Protein AF-A0A8T4PIJ2-F1 (afdb_monomer)

Foldseek 3Di:
DEAEEEQADQLLQAPPASPVHTLQQDDFQQGGLQVLVVVLCPPPHQEYEYEYHVRSVVVCVVAPQHDPRHGYHYFYDPDCQEDLVSVLSCLVVADWKYKWAYSNWGAHSVLLVVQQVDQKEFEKEFDPQQLCAFAFDDDPQWGPATDHNDPDDDGRMGTLRIIIYTSQLNVLSVVADQDVVSHSYSRSSVRVVSVVDTYGYDYGDDIQHDSYNLSSLVSNLVVCVFDEAAEDCEDACEEAGSEYAYYNEYHQDYAYSEYHYECEYEDHPEEHYSEYAEYNEYDDHYQDKDAQAFADRPNDTDTDRIFGEYEYEQEYEHQEDEHTREYEHHNYYDHYYHPHHHD

Structure (mmCIF, N/CA/C/O backbone):
data_AF-A0A8T4PIJ2-F1
#
_entry.id   AF-A0A8T4PIJ2-F1
#
loop_
_atom_site.group_PDB
_atom_site.id
_atom_site.type_symbol
_atom_site.label_atom_id
_atom_site.label_alt_id
_atom_site.label_comp_id
_atom_site.label_asym_id
_atom_site.label_entity_id
_atom_site.label_seq_id
_atom_site.pdbx_PDB_ins_code
_atom_site.Cartn_x
_atom_site.Cartn_y
_atom_site.Cartn_z
_atom_site.occupancy
_atom_site.B_iso_or_equiv
_atom_site.auth_seq_id
_atom_site.auth_comp_id
_atom_site.auth_asym_id
_atom_site.auth_atom_id
_atom_site.pdbx_PDB_model_num
ATOM 1 N N . MET A 1 1 ? -22.842 -1.217 7.809 1.00 93.44 1 MET A N 1
ATOM 2 C CA . MET A 1 1 ? -22.169 -0.219 8.704 1.00 93.44 1 MET A CA 1
ATOM 3 C C . MET A 1 1 ? -21.382 0.784 7.856 1.00 93.44 1 MET A C 1
ATOM 5 O O . MET A 1 1 ? -21.452 0.696 6.636 1.00 93.44 1 MET A O 1
ATOM 9 N N . GLN A 1 2 ? -20.675 1.756 8.443 1.00 97.88 2 GLN A N 1
ATOM 10 C CA . GLN A 1 2 ? -19.747 2.621 7.690 1.00 97.88 2 GLN A CA 1
ATOM 11 C C . GLN A 1 2 ? -18.323 2.053 7.731 1.00 97.88 2 GLN A C 1
ATOM 13 O O . GLN A 1 2 ? -17.984 1.298 8.644 1.00 97.88 2 GLN A O 1
ATOM 18 N N . ALA A 1 3 ? -17.479 2.437 6.775 1.00 98.56 3 ALA A N 1
ATOM 19 C CA . ALA A 1 3 ? -16.036 2.229 6.869 1.00 98.56 3 ALA A CA 1
ATOM 20 C C . ALA A 1 3 ? -15.273 3.526 6.600 1.00 98.56 3 ALA A C 1
ATOM 22 O O . ALA A 1 3 ? -15.705 4.350 5.800 1.00 98.56 3 ALA A O 1
ATOM 23 N N . VAL A 1 4 ? -14.130 3.691 7.256 1.00 98.75 4 VAL A N 1
ATOM 24 C CA . VAL A 1 4 ? -13.228 4.831 7.123 1.00 98.75 4 VAL A CA 1
ATOM 25 C C . VAL A 1 4 ? -11.859 4.321 6.678 1.00 98.75 4 VAL A C 1
ATOM 27 O O . VAL A 1 4 ? -11.266 3.493 7.368 1.00 98.75 4 VAL A O 1
ATOM 30 N N . ILE A 1 5 ? -11.346 4.819 5.551 1.00 98.69 5 ILE A N 1
ATOM 31 C CA . ILE A 1 5 ? -10.041 4.443 4.989 1.00 98.69 5 ILE A CA 1
ATOM 32 C C . ILE A 1 5 ? -9.073 5.630 5.071 1.00 98.69 5 ILE A C 1
ATOM 34 O O . ILE A 1 5 ? -9.366 6.705 4.542 1.00 98.69 5 ILE A O 1
ATOM 38 N N . LEU A 1 6 ? -7.897 5.444 5.683 1.00 98.06 6 LEU A N 1
ATOM 39 C CA . LEU A 1 6 ? -6.816 6.438 5.657 1.00 98.06 6 LEU A CA 1
ATOM 40 C C . LEU A 1 6 ? -6.008 6.358 4.362 1.00 98.06 6 LEU A C 1
ATOM 42 O O . LEU A 1 6 ? -5.261 5.413 4.143 1.00 98.06 6 LEU A O 1
ATOM 46 N N . ALA A 1 7 ? -6.081 7.397 3.543 1.00 97.50 7 ALA A N 1
ATOM 47 C CA . ALA A 1 7 ? -5.413 7.486 2.249 1.00 97.50 7 ALA A CA 1
ATOM 48 C C . ALA A 1 7 ? -4.648 8.815 2.078 1.00 97.50 7 ALA A C 1
ATOM 50 O O . ALA A 1 7 ? -4.444 9.295 0.963 1.00 97.50 7 ALA A O 1
ATOM 51 N N . ALA A 1 8 ? -4.247 9.441 3.189 1.00 94.50 8 ALA A N 1
ATOM 52 C CA . ALA A 1 8 ? -3.706 10.796 3.186 1.00 94.50 8 ALA A CA 1
ATOM 53 C C . ALA A 1 8 ? -2.175 10.888 3.133 1.00 94.50 8 ALA A C 1
ATOM 55 O O . ALA A 1 8 ? -1.658 11.956 2.807 1.00 94.50 8 ALA A O 1
ATOM 56 N N . GLY A 1 9 ? -1.450 9.814 3.463 1.00 93.75 9 GLY A N 1
ATOM 57 C CA . GLY A 1 9 ? 0.004 9.825 3.656 1.00 93.75 9 GLY A CA 1
ATOM 58 C C . GLY A 1 9 ? 0.833 9.902 2.367 1.00 93.75 9 GLY A C 1
ATOM 59 O O . GLY A 1 9 ? 0.431 9.410 1.317 1.00 93.75 9 GLY A O 1
ATOM 60 N N . LYS A 1 10 ? 2.045 10.472 2.464 1.00 93.06 10 LYS A N 1
ATOM 61 C CA . LYS A 1 10 ? 3.014 10.546 1.345 1.00 93.06 10 LYS A CA 1
ATOM 62 C C . LYS A 1 10 ? 3.702 9.211 1.034 1.00 93.06 10 LYS A C 1
ATOM 64 O O . LYS A 1 10 ? 4.148 8.990 -0.083 1.00 93.06 10 LYS A O 1
ATOM 69 N N . SER A 1 11 ? 3.824 8.341 2.040 1.00 94.31 11 SER A N 1
ATOM 70 C CA . SER A 1 11 ? 4.571 7.079 1.971 1.00 94.31 11 SER A CA 1
ATOM 71 C C . SER A 1 11 ? 5.981 7.235 1.378 1.00 94.31 11 SER A C 1
ATOM 73 O O . SER A 1 11 ? 6.325 6.673 0.345 1.00 94.31 11 SER A O 1
ATOM 75 N N . THR A 1 12 ? 6.838 8.007 2.045 1.00 94.25 12 THR A N 1
ATOM 76 C CA . THR A 1 12 ? 8.203 8.285 1.558 1.00 94.25 12 THR A CA 1
ATOM 77 C C . THR A 1 12 ? 9.116 7.054 1.537 1.00 94.25 12 THR A C 1
ATOM 79 O O . THR A 1 12 ? 10.143 7.057 0.871 1.00 94.25 12 THR A O 1
ATOM 82 N N . ARG A 1 13 ? 8.747 5.974 2.240 1.00 94.94 13 ARG A N 1
ATOM 83 C CA . ARG A 1 13 ? 9.482 4.698 2.220 1.00 94.94 13 ARG A CA 1
ATOM 84 C C . ARG A 1 13 ? 9.247 3.879 0.954 1.00 94.94 13 ARG A C 1
ATOM 86 O O . ARG A 1 13 ? 10.040 2.994 0.669 1.00 94.94 13 ARG A O 1
ATOM 93 N N . THR A 1 14 ? 8.186 4.177 0.205 1.00 96.19 14 THR A N 1
ATOM 94 C CA . THR A 1 14 ? 7.859 3.509 -1.065 1.00 96.19 14 THR A CA 1
ATOM 95 C C . THR A 1 14 ? 8.306 4.314 -2.282 1.00 96.19 14 THR A C 1
ATOM 97 O O . THR A 1 14 ? 7.906 4.024 -3.407 1.00 96.19 14 THR A O 1
ATOM 100 N N . TYR A 1 15 ? 9.135 5.334 -2.073 1.00 97.19 15 TYR A N 1
ATOM 101 C CA . TYR A 1 15 ? 9.840 5.997 -3.157 1.00 97.19 15 TYR A CA 1
ATOM 102 C C . TYR A 1 15 ? 10.715 4.993 -3.936 1.00 97.19 15 TYR A C 1
ATOM 104 O O . TYR A 1 15 ? 11.284 4.085 -3.325 1.00 97.19 15 TYR A O 1
ATOM 112 N N . PRO A 1 16 ? 10.796 5.112 -5.276 1.00 97.69 16 PRO A N 1
ATOM 113 C CA . PRO A 1 16 ? 10.323 6.233 -6.095 1.00 97.69 16 PRO A CA 1
ATOM 114 C C . PRO A 1 16 ? 8.853 6.166 -6.548 1.00 97.69 16 PRO A C 1
ATOM 116 O O . PRO A 1 16 ? 8.333 7.139 -7.093 1.00 97.69 16 PRO A O 1
ATOM 119 N N . LEU A 1 17 ? 8.159 5.054 -6.292 1.00 97.25 17 LEU A N 1
ATOM 120 C CA . LEU A 1 17 ? 6.822 4.777 -6.838 1.00 97.25 17 LEU A CA 1
ATOM 121 C C . LEU A 1 17 ? 5.758 5.792 -6.399 1.00 97.25 17 LEU A C 1
ATOM 123 O O . LEU A 1 17 ? 4.804 6.057 -7.126 1.00 97.25 17 LEU A O 1
ATOM 127 N N . THR A 1 18 ? 5.917 6.380 -5.212 1.00 97.44 18 THR A N 1
ATOM 128 C CA . THR A 1 18 ? 4.957 7.343 -4.661 1.00 97.44 18 THR A CA 1
ATOM 129 C C . THR A 1 18 ? 5.239 8.808 -4.987 1.00 97.44 18 THR A C 1
ATOM 131 O O . THR A 1 18 ? 4.511 9.664 -4.494 1.00 97.44 18 THR A O 1
ATOM 134 N N . LEU A 1 19 ? 6.221 9.147 -5.839 1.00 97.31 19 LEU A N 1
ATOM 135 C CA . LEU A 1 19 ? 6.336 10.540 -6.323 1.00 97.31 19 LEU A CA 1
ATOM 136 C C . LEU A 1 19 ? 5.243 10.930 -7.301 1.00 97.31 19 LEU A C 1
ATOM 138 O O . LEU A 1 19 ? 4.872 12.103 -7.387 1.00 97.31 19 LEU A O 1
ATOM 142 N N . THR A 1 20 ? 4.774 9.979 -8.098 1.00 96.00 20 THR A N 1
ATOM 143 C CA . THR A 1 20 ? 3.836 10.259 -9.183 1.00 96.00 20 THR A CA 1
ATOM 144 C C . THR A 1 20 ? 2.402 10.053 -8.729 1.00 96.00 20 THR A C 1
ATOM 146 O O . THR A 1 20 ? 1.543 10.839 -9.130 1.00 96.00 20 THR A O 1
ATOM 149 N N . LYS A 1 21 ? 2.155 9.116 -7.804 1.00 95.88 21 LYS A N 1
ATOM 150 C CA . LYS A 1 21 ? 0.819 8.762 -7.299 1.00 95.88 21 LYS A CA 1
ATOM 151 C C . LYS A 1 21 ? 0.804 8.410 -5.804 1.00 95.88 21 LYS A C 1
ATOM 153 O O . LYS A 1 21 ? 1.837 8.044 -5.248 1.00 95.88 21 LYS A O 1
ATOM 158 N N . PRO A 1 22 ? -0.348 8.524 -5.119 1.00 97.25 22 PRO A N 1
ATOM 159 C CA . PRO A 1 22 ? -0.454 8.130 -3.719 1.00 97.25 22 PRO A CA 1
ATOM 160 C C . PRO A 1 22 ? -0.420 6.601 -3.570 1.00 97.25 22 PRO A C 1
ATOM 162 O O . PRO A 1 22 ? -0.908 5.874 -4.436 1.00 97.25 22 PRO A O 1
ATOM 165 N N . LYS A 1 23 ? 0.110 6.110 -2.441 1.00 97.88 23 LYS A N 1
ATOM 166 C CA . LYS A 1 23 ? 0.283 4.669 -2.161 1.00 97.88 23 LYS A CA 1
ATOM 167 C C . LYS A 1 23 ? -0.975 3.808 -2.386 1.00 97.88 23 LYS A C 1
ATOM 169 O O . LYS A 1 23 ? -0.826 2.755 -2.998 1.00 97.88 23 LYS A O 1
ATOM 174 N N . PRO A 1 24 ? -2.196 4.234 -1.999 1.00 98.25 24 PRO A N 1
ATOM 175 C CA . PRO A 1 24 ? -3.413 3.460 -2.258 1.00 98.25 24 PRO A CA 1
ATOM 176 C C . PRO A 1 24 ? -3.667 3.150 -3.744 1.00 98.25 24 PRO A C 1
ATOM 178 O O . PRO A 1 24 ? -4.372 2.192 -4.046 1.00 98.25 24 PRO A O 1
ATOM 181 N N . LEU A 1 25 ? -3.097 3.934 -4.670 1.00 98.12 25 LEU A N 1
ATOM 182 C CA . LEU A 1 25 ? -3.205 3.719 -6.118 1.00 98.12 25 LEU A CA 1
ATOM 183 C C . LEU A 1 25 ? -2.035 2.921 -6.715 1.00 98.12 25 LEU A C 1
ATOM 185 O O . LEU A 1 25 ? -2.014 2.694 -7.924 1.00 98.12 25 LEU A O 1
ATOM 189 N N . LEU A 1 26 ? -1.064 2.477 -5.910 1.00 98.19 26 LEU A N 1
ATOM 190 C CA . LEU A 1 26 ? -0.092 1.483 -6.368 1.00 98.19 26 LEU A CA 1
ATOM 191 C C . LEU A 1 26 ? -0.803 0.154 -6.618 1.00 98.19 26 LEU A C 1
ATOM 193 O O . LEU A 1 26 ? -1.754 -0.186 -5.914 1.00 98.19 26 LEU A O 1
ATOM 197 N N . LYS A 1 27 ? -0.349 -0.589 -7.629 1.00 97.62 27 LYS A N 1
ATOM 198 C CA . LYS A 1 27 ? -0.972 -1.849 -8.032 1.00 97.62 27 LYS A CA 1
ATOM 199 C C . LYS A 1 27 ? -0.23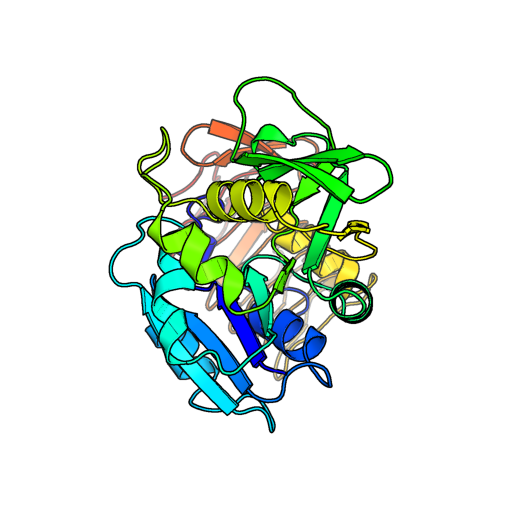0 -3.048 -7.455 1.00 97.62 27 LYS A C 1
ATOM 201 O O . LYS A 1 27 ? 0.991 -3.034 -7.391 1.00 97.62 27 LYS A O 1
ATOM 206 N N . ALA A 1 28 ? -0.976 -4.090 -7.114 1.00 97.62 28 ALA A N 1
ATOM 207 C CA . ALA A 1 28 ? -0.505 -5.456 -6.924 1.00 97.62 28 ALA A CA 1
ATOM 208 C C . ALA A 1 28 ? -1.506 -6.390 -7.615 1.00 97.62 28 ALA A C 1
ATOM 210 O O . ALA A 1 28 ? -2.720 -6.222 -7.459 1.00 97.62 28 ALA A O 1
ATOM 211 N N . ALA A 1 29 ? -1.021 -7.341 -8.411 1.00 97.31 29 ALA A N 1
ATOM 212 C CA . ALA A 1 29 ? -1.842 -8.205 -9.255 1.00 97.31 29 ALA A CA 1
ATOM 213 C C . ALA A 1 29 ? -2.802 -7.412 -10.175 1.00 97.31 29 ALA A C 1
ATOM 215 O O . ALA A 1 29 ? -3.999 -7.694 -10.231 1.00 97.31 29 ALA A O 1
ATOM 216 N N . ASN A 1 30 ? -2.274 -6.390 -10.868 1.00 97.25 30 ASN A N 1
ATOM 217 C CA . ASN A 1 30 ? -2.996 -5.477 -11.777 1.00 97.25 30 ASN A CA 1
ATOM 218 C C . ASN A 1 30 ? -4.169 -4.692 -11.161 1.00 97.25 30 ASN A C 1
ATOM 220 O O . ASN A 1 30 ? -4.970 -4.104 -11.883 1.00 97.25 30 ASN A O 1
ATOM 224 N N . ARG A 1 31 ? -4.261 -4.634 -9.831 1.00 97.69 31 ARG A N 1
ATOM 225 C CA . ARG A 1 31 ? -5.311 -3.910 -9.107 1.00 97.69 31 ARG A CA 1
ATOM 226 C C . ARG A 1 31 ? -4.703 -3.014 -8.046 1.00 97.69 31 ARG A C 1
ATOM 228 O O . ARG A 1 31 ? -3.706 -3.387 -7.430 1.00 97.69 31 ARG A O 1
ATOM 235 N N . THR A 1 32 ? -5.288 -1.846 -7.828 1.00 98.19 32 THR A N 1
ATOM 236 C CA . THR A 1 32 ? -4.806 -0.900 -6.814 1.00 98.19 32 THR A CA 1
ATOM 237 C C . THR A 1 32 ? -4.972 -1.463 -5.398 1.00 98.19 32 THR A C 1
ATOM 239 O O . THR A 1 32 ? -5.898 -2.239 -5.140 1.00 98.19 32 THR A O 1
ATOM 242 N N . LEU A 1 33 ? -4.113 -1.059 -4.452 1.00 98.56 33 LEU A N 1
ATOM 243 C CA . LEU A 1 33 ? -4.282 -1.414 -3.030 1.00 98.56 33 LEU A CA 1
ATOM 244 C C . LEU A 1 33 ? -5.680 -1.009 -2.533 1.00 98.56 33 LEU A C 1
ATOM 246 O O . LEU A 1 33 ? -6.347 -1.759 -1.820 1.00 98.56 33 LEU A O 1
ATOM 250 N N . LEU A 1 34 ? -6.151 0.158 -2.978 1.00 98.06 34 LEU A N 1
ATOM 251 C CA . LEU A 1 34 ? -7.466 0.683 -2.644 1.00 98.06 34 LEU A CA 1
ATOM 252 C C . LEU A 1 34 ? -8.604 -0.206 -3.160 1.00 98.06 34 LEU A C 1
ATOM 254 O O . LEU A 1 34 ? -9.550 -0.447 -2.419 1.00 98.06 34 LEU A O 1
ATOM 258 N N . GLU A 1 35 ? -8.518 -0.744 -4.378 1.00 98.06 35 GLU A N 1
ATOM 259 C CA . GLU A 1 35 ? -9.515 -1.695 -4.890 1.00 98.06 35 GLU A CA 1
ATOM 260 C C . GLU A 1 35 ? -9.555 -2.999 -4.097 1.00 98.06 35 GLU A C 1
ATOM 262 O O . GLU A 1 35 ? -10.645 -3.513 -3.846 1.00 98.06 35 GLU A O 1
ATOM 267 N N . HIS A 1 36 ? -8.396 -3.542 -3.707 1.00 98.19 36 HIS A N 1
ATOM 268 C CA . HIS A 1 36 ? -8.354 -4.739 -2.858 1.00 98.19 36 HIS A CA 1
ATOM 269 C C . HIS A 1 36 ? -9.060 -4.484 -1.521 1.00 98.19 36 HIS A C 1
ATOM 271 O O . HIS A 1 36 ? -9.878 -5.295 -1.086 1.00 98.19 36 HIS A O 1
ATOM 277 N N . ASN A 1 37 ? -8.813 -3.321 -0.917 1.00 98.12 37 ASN A N 1
ATOM 278 C CA . ASN A 1 37 ? -9.417 -2.931 0.356 1.00 98.12 37 ASN A CA 1
ATOM 279 C C . ASN A 1 37 ? -10.916 -2.623 0.243 1.00 98.12 37 ASN A C 1
ATOM 281 O O . ASN A 1 37 ? -11.701 -3.016 1.101 1.00 98.12 37 ASN A O 1
ATOM 285 N N . LEU A 1 38 ? -11.356 -1.967 -0.831 1.00 98.00 38 LEU A N 1
ATOM 286 C CA . LEU A 1 38 ? -12.782 -1.728 -1.069 1.00 98.00 38 LEU A CA 1
ATOM 287 C C . LEU A 1 38 ? -13.545 -3.045 -1.277 1.00 98.00 38 LEU A C 1
ATOM 289 O O . LEU A 1 38 ? -14.649 -3.211 -0.757 1.00 98.00 38 LEU A O 1
ATOM 293 N N . ASP A 1 39 ? -12.948 -4.011 -1.977 1.00 97.50 39 ASP A N 1
ATOM 294 C CA . ASP A 1 39 ? -13.557 -5.329 -2.157 1.00 97.50 39 ASP A CA 1
ATOM 295 C C . ASP A 1 39 ? -13.592 -6.160 -0.867 1.00 97.50 39 ASP A C 1
ATOM 297 O O . ASP A 1 39 ? -14.559 -6.902 -0.654 1.00 97.50 39 ASP A O 1
ATOM 301 N N . SER A 1 40 ? -12.603 -6.016 0.022 1.00 97.50 40 SER A N 1
ATOM 302 C CA . SER A 1 40 ? -12.613 -6.692 1.328 1.00 97.50 40 SER A CA 1
ATOM 303 C C . SER A 1 40 ? -13.695 -6.148 2.271 1.00 97.50 40 SER A C 1
ATOM 305 O O . SER A 1 40 ? -14.199 -6.884 3.121 1.00 97.50 40 SER A O 1
ATOM 307 N N . LEU A 1 41 ? -14.143 -4.906 2.064 1.00 97.56 41 LEU A N 1
ATOM 308 C CA . LEU A 1 41 ? -15.242 -4.276 2.806 1.00 97.56 41 LEU A CA 1
ATOM 309 C C . LEU A 1 41 ? -16.643 -4.637 2.272 1.00 97.56 41 LEU A C 1
ATOM 311 O O . LEU A 1 41 ? -17.651 -4.360 2.934 1.00 97.56 41 LEU A O 1
ATOM 315 N N . LYS A 1 42 ? -16.740 -5.280 1.099 1.00 95.25 42 LYS A N 1
ATOM 316 C CA . LYS A 1 42 ? -18.022 -5.608 0.455 1.00 95.25 42 LYS A CA 1
ATOM 317 C C . LYS A 1 42 ? -18.882 -6.538 1.319 1.00 95.25 42 LYS A C 1
ATOM 319 O O . LYS A 1 42 ? -18.518 -7.692 1.570 1.00 95.25 42 LYS A O 1
ATOM 324 N N . GLY A 1 43 ? -20.086 -6.073 1.650 1.00 94.75 43 GLY A N 1
ATOM 325 C CA . GLY A 1 43 ? -21.048 -6.785 2.500 1.00 94.75 43 GLY A CA 1
ATOM 326 C C . GLY A 1 43 ? -20.896 -6.483 3.992 1.00 94.75 43 GLY A C 1
ATOM 327 O O . GLY A 1 43 ? -21.640 -7.040 4.791 1.00 94.75 43 GLY A O 1
ATOM 328 N N . PHE A 1 44 ? -19.957 -5.608 4.362 1.00 96.12 44 PHE A N 1
ATOM 329 C CA . PHE A 1 44 ? -19.822 -5.087 5.721 1.00 96.12 44 PHE A CA 1
ATOM 330 C C . PHE A 1 44 ? -20.133 -3.590 5.763 1.00 96.12 44 PHE A C 1
ATOM 332 O O . PHE A 1 44 ? -20.833 -3.136 6.667 1.00 96.12 44 PHE A O 1
ATOM 339 N N . ALA A 1 45 ? -19.669 -2.822 4.773 1.00 95.56 45 ALA A N 1
ATOM 340 C CA . ALA A 1 45 ? -19.893 -1.382 4.711 1.00 95.56 45 ALA A CA 1
ATOM 341 C C . ALA A 1 45 ? -20.752 -0.944 3.514 1.00 95.56 45 ALA A C 1
ATOM 343 O O . ALA A 1 45 ? -20.517 -1.365 2.381 1.00 95.56 45 ALA A O 1
ATOM 344 N N . ASP A 1 46 ? -21.705 -0.051 3.783 1.00 94.06 46 ASP A N 1
ATOM 345 C CA . ASP A 1 46 ? -22.674 0.477 2.806 1.00 94.06 46 ASP A CA 1
ATOM 346 C C . ASP A 1 46 ? -22.318 1.908 2.356 1.00 94.06 46 ASP A C 1
ATOM 348 O O . ASP A 1 46 ? -22.759 2.387 1.312 1.00 94.06 46 ASP A O 1
ATOM 352 N N . GLU A 1 47 ? -21.471 2.588 3.131 1.00 97.31 47 GLU A N 1
ATOM 353 C CA . GLU A 1 47 ? -20.926 3.915 2.847 1.00 97.31 47 GLU A CA 1
ATOM 354 C C . GLU A 1 47 ? -19.461 3.945 3.301 1.00 97.31 47 GLU A C 1
ATOM 356 O O . GLU A 1 47 ? -19.137 3.549 4.427 1.00 97.31 47 GLU A O 1
ATOM 361 N N . ILE A 1 48 ? -18.578 4.397 2.412 1.00 98.44 48 ILE A N 1
ATOM 362 C CA . ILE A 1 48 ? -17.137 4.490 2.655 1.00 98.44 48 ILE A CA 1
ATOM 363 C C . ILE A 1 48 ? -16.751 5.955 2.797 1.00 98.44 48 ILE A C 1
ATOM 365 O O . ILE A 1 48 ? -17.096 6.788 1.965 1.00 98.44 48 ILE A O 1
ATOM 369 N N . ILE A 1 49 ? -15.983 6.267 3.829 1.00 98.69 49 ILE A N 1
ATOM 370 C CA . ILE A 1 49 ? -15.366 7.568 4.037 1.00 98.69 49 ILE A CA 1
ATOM 371 C C . ILE A 1 49 ? -13.870 7.409 3.772 1.00 98.69 49 ILE A C 1
ATOM 373 O O . ILE A 1 49 ? -13.194 6.648 4.457 1.00 98.69 49 ILE A O 1
ATOM 377 N N . ILE A 1 50 ? -13.327 8.110 2.784 1.00 98.62 50 ILE A N 1
ATOM 378 C CA . ILE A 1 50 ? -11.900 8.056 2.458 1.00 98.62 50 ILE A CA 1
ATOM 379 C C . ILE A 1 50 ? -11.259 9.374 2.871 1.00 98.62 50 ILE A C 1
ATOM 381 O O . ILE A 1 50 ? -11.592 10.438 2.342 1.00 98.62 50 ILE A O 1
ATOM 385 N N . ILE A 1 51 ? -10.326 9.304 3.817 1.00 98.56 51 ILE A N 1
ATOM 386 C CA . ILE A 1 51 ? -9.551 10.463 4.251 1.00 98.56 51 ILE A CA 1
ATOM 387 C C . ILE A 1 51 ? -8.362 10.619 3.308 1.00 98.56 51 ILE A C 1
ATOM 389 O O . ILE A 1 51 ? -7.430 9.817 3.332 1.00 98.56 51 ILE A O 1
ATOM 393 N N . VAL A 1 52 ? -8.403 11.639 2.460 1.00 98.06 52 VAL A N 1
ATOM 394 C CA . VAL A 1 52 ? -7.399 11.920 1.428 1.00 98.06 52 VAL A CA 1
ATOM 395 C C . VAL A 1 52 ? -6.514 13.096 1.824 1.00 98.06 52 VAL A C 1
ATOM 397 O O . VAL A 1 52 ? -6.916 13.957 2.597 1.00 98.06 52 VAL A O 1
ATOM 400 N N . GLY A 1 53 ? -5.308 13.147 1.269 1.00 96.56 53 GLY A N 1
ATOM 401 C CA . GLY A 1 53 ? -4.323 14.191 1.545 1.00 96.56 53 GLY A CA 1
ATOM 402 C C . GLY A 1 53 ? -3.353 14.301 0.378 1.00 96.56 53 GLY A C 1
ATOM 403 O O . GLY A 1 53 ? -3.714 14.813 -0.681 1.00 96.56 53 GLY A O 1
ATOM 404 N N . TYR A 1 54 ? -2.140 13.765 0.533 1.00 96.44 54 TYR A N 1
ATOM 405 C CA . TYR A 1 54 ? -1.138 13.749 -0.533 1.00 96.44 54 TYR A CA 1
ATOM 406 C C . TYR A 1 54 ? -1.708 13.178 -1.840 1.00 96.44 54 TYR A C 1
ATOM 408 O O . TYR A 1 54 ? -2.158 12.035 -1.876 1.00 96.44 54 TYR A O 1
ATOM 416 N N . LYS A 1 55 ? -1.703 13.993 -2.907 1.00 96.56 55 LYS A N 1
ATOM 417 C CA . LYS A 1 55 ? -2.273 13.661 -4.228 1.00 96.56 55 LYS A CA 1
ATOM 418 C C . LYS A 1 55 ? -3.713 13.120 -4.171 1.00 96.56 55 LYS A C 1
ATOM 420 O O . LYS A 1 55 ? -4.121 12.340 -5.029 1.00 96.56 55 LYS A O 1
ATOM 425 N N . GLY A 1 56 ? -4.506 13.565 -3.193 1.00 96.81 56 GLY A N 1
ATOM 426 C CA . GLY A 1 56 ? -5.881 13.108 -2.979 1.00 96.81 56 GLY A CA 1
ATOM 427 C C . GLY A 1 56 ? -6.811 13.296 -4.181 1.00 96.81 56 GLY A C 1
ATOM 428 O O . GLY A 1 56 ? -7.739 12.509 -4.349 1.00 96.81 56 GLY A O 1
ATOM 429 N N . GLY A 1 57 ? -6.532 14.279 -5.048 1.00 97.75 57 GLY A N 1
ATOM 430 C CA . GLY A 1 57 ? -7.242 14.473 -6.317 1.00 97.75 57 GLY A CA 1
ATOM 431 C C . GLY A 1 57 ? -7.239 13.221 -7.198 1.00 97.75 57 GLY A C 1
ATOM 432 O O . GLY A 1 57 ? -8.289 12.831 -7.686 1.00 97.75 57 GLY A O 1
ATOM 433 N N . MET A 1 58 ? -6.115 12.499 -7.276 1.00 98.06 58 MET A N 1
ATOM 434 C CA . MET A 1 58 ? -6.029 11.266 -8.070 1.00 98.06 58 MET A CA 1
ATOM 435 C C . MET A 1 58 ? -6.952 10.164 -7.539 1.00 98.06 58 MET A C 1
ATOM 437 O O . MET A 1 58 ? -7.534 9.418 -8.317 1.00 98.06 58 MET A O 1
ATOM 441 N N . ILE A 1 59 ? -7.111 10.060 -6.214 1.00 98.00 59 ILE A N 1
ATOM 442 C CA . ILE A 1 59 ? -8.023 9.083 -5.598 1.00 98.00 59 ILE A CA 1
ATOM 443 C C . ILE A 1 59 ? -9.478 9.468 -5.882 1.00 98.00 59 ILE A C 1
ATOM 445 O O . ILE A 1 59 ? -10.292 8.603 -6.208 1.00 98.00 59 ILE A O 1
ATOM 449 N N . ARG A 1 60 ? -9.798 10.766 -5.788 1.00 97.62 60 ARG A N 1
ATOM 450 C CA . ARG A 1 60 ? -11.124 11.294 -6.141 1.00 97.62 60 ARG A CA 1
ATOM 451 C C . ARG A 1 60 ? -11.444 11.044 -7.607 1.00 97.62 60 ARG A C 1
ATOM 453 O O . ARG A 1 60 ? -12.564 10.666 -7.914 1.00 97.62 60 ARG A O 1
ATOM 460 N N . ASP A 1 61 ? -10.475 11.210 -8.499 1.00 97.00 61 ASP A N 1
ATOM 461 C CA . ASP A 1 61 ? -10.670 10.950 -9.922 1.00 97.00 61 ASP A CA 1
ATOM 462 C C . ASP A 1 61 ? -10.829 9.471 -10.239 1.00 97.00 61 ASP A C 1
ATOM 464 O O . ASP A 1 61 ? -11.666 9.123 -11.069 1.00 97.00 61 ASP A O 1
ATOM 468 N N . PHE A 1 62 ? -10.081 8.615 -9.547 1.00 96.56 62 PHE A N 1
ATOM 469 C CA . PHE A 1 62 ? -10.153 7.172 -9.724 1.00 96.56 62 PHE A CA 1
ATOM 470 C C . PHE A 1 62 ? -11.505 6.587 -9.286 1.00 96.56 62 PHE A C 1
ATOM 472 O O . PHE A 1 62 ? -12.076 5.764 -9.996 1.00 96.56 62 PHE A O 1
ATOM 479 N N . LEU A 1 63 ? -12.029 7.007 -8.129 1.00 96.06 63 LEU A N 1
ATOM 480 C CA . LEU A 1 63 ? -13.265 6.445 -7.568 1.00 96.06 63 LEU A CA 1
ATOM 481 C C . LEU A 1 63 ? -14.519 7.262 -7.877 1.00 96.06 63 LEU A C 1
ATOM 483 O O . LEU A 1 63 ? -15.621 6.728 -7.787 1.00 96.06 63 LEU A O 1
ATOM 487 N N . LYS A 1 64 ? -14.379 8.553 -8.191 1.00 93.25 64 LYS A N 1
ATOM 488 C CA . LYS A 1 64 ? -15.497 9.508 -8.208 1.00 93.25 64 LYS A CA 1
ATOM 489 C C . LYS A 1 64 ? -16.315 9.372 -6.914 1.00 93.25 64 LYS A C 1
ATOM 491 O O . LYS A 1 64 ? -15.733 9.227 -5.846 1.00 93.25 64 LYS A O 1
ATOM 496 N N . ASP A 1 65 ? -17.636 9.443 -6.965 1.00 90.25 65 ASP A N 1
ATOM 497 C CA . ASP A 1 65 ? -18.523 9.425 -5.794 1.00 90.25 65 ASP A CA 1
ATOM 498 C C . ASP A 1 65 ? -18.988 8.020 -5.360 1.00 90.25 65 ASP A C 1
ATOM 500 O O . ASP A 1 65 ? -19.684 7.881 -4.347 1.00 90.25 65 ASP A O 1
ATOM 504 N N . LYS A 1 66 ? -18.601 6.962 -6.083 1.00 90.94 66 LYS A N 1
ATOM 505 C CA . LYS A 1 66 ? -19.017 5.587 -5.783 1.00 90.94 66 LYS A CA 1
ATOM 506 C C . LYS A 1 66 ? -18.023 4.545 -6.275 1.00 90.94 66 LYS A C 1
ATOM 508 O O . LYS A 1 66 ? -17.480 4.640 -7.368 1.00 90.94 66 LYS A O 1
ATOM 513 N N . TYR A 1 67 ? -17.883 3.465 -5.516 1.00 91.12 67 TYR A N 1
ATOM 514 C CA . TYR A 1 67 ? -17.215 2.258 -5.989 1.00 91.12 67 TYR A CA 1
ATOM 515 C C . TYR A 1 67 ? -18.244 1.146 -6.146 1.00 91.12 67 TYR A C 1
ATOM 517 O O . TYR A 1 67 ? -18.824 0.675 -5.164 1.00 91.12 67 TYR A O 1
ATOM 525 N N . LYS A 1 68 ? -18.495 0.734 -7.394 1.00 89.38 68 LYS A N 1
ATOM 526 C CA . LYS A 1 68 ? -19.599 -0.172 -7.747 1.00 89.38 68 LYS A CA 1
ATOM 527 C C . LYS A 1 68 ? -20.929 0.418 -7.238 1.00 89.38 68 LYS A C 1
ATOM 529 O O . LYS A 1 68 ? -21.346 1.463 -7.728 1.00 89.38 68 LYS A O 1
ATOM 534 N N . ASN A 1 69 ? -21.551 -0.206 -6.237 1.00 88.56 69 ASN A N 1
ATOM 535 C CA . ASN A 1 69 ? -22.823 0.235 -5.650 1.00 88.56 69 ASN A CA 1
ATOM 536 C C . ASN A 1 69 ? -22.657 0.915 -4.279 1.00 88.56 69 ASN A C 1
ATOM 538 O O . ASN A 1 69 ? -23.651 1.231 -3.634 1.00 88.56 69 ASN A O 1
ATOM 542 N N . THR A 1 70 ? -21.423 1.116 -3.812 1.00 93.88 70 THR A N 1
ATOM 543 C CA . THR A 1 70 ? -21.143 1.672 -2.485 1.00 93.88 70 THR A CA 1
ATOM 544 C C . THR A 1 70 ? -20.785 3.148 -2.600 1.00 93.88 70 THR A C 1
ATOM 546 O O . THR A 1 70 ? -19.864 3.519 -3.331 1.00 93.88 70 THR A O 1
ATOM 549 N N . LYS A 1 71 ? -21.509 3.994 -1.862 1.00 95.69 71 LYS A N 1
ATOM 550 C CA . LYS A 1 71 ? -21.295 5.446 -1.833 1.00 95.69 71 LYS A CA 1
ATOM 551 C C . LYS A 1 71 ? -19.961 5.792 -1.173 1.00 95.69 71 LYS A C 1
ATOM 553 O O . LYS A 1 71 ? -19.602 5.191 -0.158 1.00 95.69 71 LYS A O 1
ATOM 558 N N . ILE A 1 72 ? -19.273 6.798 -1.710 1.00 97.88 72 ILE A N 1
ATOM 559 C CA . ILE A 1 72 ? -18.021 7.316 -1.161 1.00 97.88 72 ILE A CA 1
ATOM 560 C C . ILE A 1 72 ? -18.180 8.774 -0.730 1.00 97.88 72 ILE A C 1
ATOM 562 O O . ILE A 1 72 ? -18.713 9.614 -1.450 1.00 97.88 72 ILE A O 1
ATOM 566 N N . ILE A 1 73 ? -17.665 9.080 0.456 1.00 98.00 73 ILE A N 1
ATOM 567 C CA . ILE A 1 73 ? -17.462 10.434 0.965 1.00 98.00 73 ILE A CA 1
ATOM 568 C C . ILE A 1 73 ? -15.961 10.648 1.101 1.00 98.00 73 ILE A C 1
ATOM 570 O O . ILE A 1 73 ? -15.261 9.831 1.693 1.00 98.00 73 ILE A O 1
ATOM 574 N N . PHE A 1 74 ? -15.455 11.772 0.610 1.00 98.38 74 PHE A N 1
ATOM 575 C CA . PHE A 1 74 ? -14.060 12.133 0.821 1.00 98.38 74 PHE A CA 1
ATOM 576 C C . PHE A 1 74 ? -13.923 13.214 1.876 1.00 98.38 74 PHE A C 1
ATOM 578 O O . PHE A 1 74 ? -14.567 14.262 1.800 1.00 98.38 74 PHE A O 1
ATOM 585 N N . VAL A 1 75 ? -12.996 12.995 2.796 1.00 98.19 75 VAL A N 1
ATOM 586 C CA . VAL A 1 75 ? -12.599 13.969 3.810 1.00 98.19 75 VAL A CA 1
ATOM 587 C C . VAL A 1 75 ? -11.164 14.367 3.527 1.00 98.19 75 VAL A C 1
ATOM 589 O O . VAL A 1 75 ? -10.309 13.512 3.342 1.00 98.19 75 VAL A O 1
ATOM 592 N N . GLU A 1 76 ? -10.891 15.661 3.435 1.00 97.62 76 GLU A N 1
ATOM 593 C CA . GLU A 1 76 ? -9.537 16.135 3.169 1.00 97.62 76 GLU A CA 1
ATOM 594 C C . GLU A 1 76 ? -8.783 16.383 4.477 1.00 97.62 76 GLU A C 1
ATOM 596 O O . GLU A 1 76 ? -9.212 17.173 5.317 1.00 97.62 76 GLU A O 1
ATOM 601 N N . GLN A 1 77 ? -7.629 15.740 4.617 1.00 96.81 77 GLN A N 1
ATOM 602 C CA . GLN A 1 77 ? -6.612 16.069 5.600 1.00 96.81 77 GLN A CA 1
ATOM 603 C C . GLN A 1 77 ? -5.559 16.958 4.929 1.00 96.81 77 GLN A C 1
ATOM 605 O O . GLN A 1 77 ? -4.592 16.463 4.346 1.00 96.81 77 GLN A O 1
ATOM 610 N N . LYS A 1 78 ? -5.750 18.279 5.018 1.00 91.56 78 LYS A N 1
ATOM 611 C CA . LYS A 1 78 ? -4.797 19.263 4.478 1.00 91.56 78 LYS A CA 1
ATOM 612 C C . LYS A 1 78 ? -3.449 19.187 5.196 1.00 91.56 78 LYS A C 1
ATOM 614 O O . LYS A 1 78 ? -2.404 19.104 4.557 1.00 91.56 78 LYS A O 1
ATOM 619 N N . GLU A 1 79 ? -3.486 19.145 6.527 1.00 91.44 79 GLU A N 1
ATOM 620 C CA . GLU A 1 79 ? -2.299 19.063 7.378 1.00 91.44 79 GLU A CA 1
ATOM 621 C C . GLU A 1 79 ? -2.132 17.650 7.957 1.00 91.44 79 GLU A C 1
ATOM 623 O O . GLU A 1 79 ? -3.022 17.089 8.607 1.00 91.44 79 GLU A O 1
ATOM 628 N N . GLN A 1 80 ? -0.968 17.043 7.719 1.00 89.25 80 GLN A N 1
ATOM 629 C CA . GLN A 1 80 ? -0.663 15.664 8.115 1.00 89.25 80 GLN A CA 1
ATOM 630 C C . GLN A 1 80 ? -0.221 15.562 9.585 1.00 89.25 80 GLN A C 1
ATOM 632 O O . GLN A 1 80 ? 0.861 15.064 9.880 1.00 89.25 80 GLN A O 1
ATOM 637 N N . PHE A 1 81 ? -1.061 15.992 10.530 1.00 93.69 81 PHE A N 1
ATOM 638 C CA . PHE A 1 81 ? -0.769 15.892 11.969 1.00 93.69 81 PHE A CA 1
ATOM 639 C C . PHE A 1 81 ? -0.973 14.490 12.572 1.00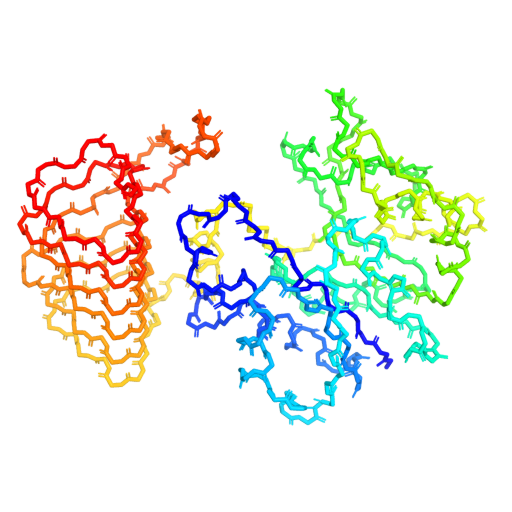 93.69 81 PHE A C 1
ATOM 641 O O . PHE A 1 81 ? -1.260 14.375 13.758 1.00 93.69 81 PHE A O 1
ATOM 648 N N . GLY A 1 82 ? -0.831 13.418 11.793 1.00 93.94 82 GLY A N 1
ATOM 649 C CA . GLY A 1 82 ? -0.950 12.038 12.278 1.00 93.94 82 GLY A CA 1
ATOM 650 C C . GLY A 1 82 ? -2.293 11.357 11.998 1.00 93.94 82 GLY A C 1
ATOM 651 O O . GLY A 1 82 ? -3.239 11.954 11.470 1.00 93.94 82 GLY A O 1
ATOM 652 N N . THR A 1 83 ? -2.345 10.065 12.328 1.00 95.75 83 THR A N 1
ATOM 653 C CA . THR A 1 83 ? -3.465 9.151 12.032 1.00 95.75 83 THR A CA 1
ATOM 654 C C . THR A 1 83 ? -4.699 9.414 12.893 1.00 95.75 83 THR A C 1
ATOM 656 O O . THR A 1 83 ? -5.822 9.302 12.401 1.00 95.75 83 THR A O 1
ATOM 659 N N . GLY A 1 84 ? -4.512 9.823 14.150 1.00 97.00 84 GLY A N 1
ATOM 660 C CA . GLY A 1 84 ? -5.600 10.213 15.044 1.00 97.00 84 GLY A CA 1
ATOM 661 C C . GLY A 1 84 ? -6.284 11.499 14.579 1.00 97.00 84 GLY A C 1
ATOM 662 O O . GLY A 1 84 ? -7.509 11.549 14.487 1.00 97.00 84 GLY A O 1
ATOM 663 N N . HIS A 1 85 ? -5.501 12.509 14.181 1.00 96.94 85 HIS A N 1
ATOM 664 C CA . HIS A 1 85 ? -6.041 13.729 13.568 1.00 96.94 85 HIS A CA 1
ATOM 665 C C . HIS A 1 85 ? -6.840 13.416 12.296 1.00 96.94 85 HIS A C 1
ATOM 667 O O . HIS A 1 85 ? -7.935 13.940 12.113 1.00 96.94 85 HIS A O 1
ATOM 673 N N . ALA A 1 86 ? -6.327 12.524 11.442 1.00 97.00 86 ALA A N 1
ATOM 674 C CA . ALA A 1 86 ? -7.022 12.100 10.232 1.00 97.00 86 ALA A CA 1
ATOM 675 C C . ALA A 1 86 ? -8.415 11.528 10.545 1.00 97.00 86 ALA A C 1
ATOM 677 O O . ALA A 1 86 ? -9.402 11.975 9.961 1.00 97.00 86 ALA A O 1
ATOM 678 N N . LEU A 1 87 ? -8.509 10.587 11.496 1.00 98.12 87 LEU A N 1
ATOM 679 C CA . LEU A 1 87 ? -9.790 10.000 11.893 1.00 98.12 87 LEU A CA 1
ATOM 680 C C . LEU A 1 87 ? -10.730 11.042 12.515 1.00 98.12 87 LEU A C 1
ATOM 682 O O . LEU A 1 87 ? -11.914 11.049 12.190 1.00 98.12 87 LEU A O 1
ATOM 686 N N . LEU A 1 88 ? -10.219 11.955 13.348 1.00 98.00 88 LEU A N 1
ATOM 687 C CA . LEU A 1 88 ? -11.025 13.002 13.985 1.00 98.00 88 LEU A CA 1
ATOM 688 C C . LEU A 1 88 ? -11.774 13.876 12.961 1.00 98.00 88 LEU A C 1
ATOM 690 O O . LEU A 1 88 ? -12.937 14.210 13.179 1.00 98.00 88 LEU A O 1
ATOM 694 N N . LEU A 1 89 ? -11.170 14.171 11.803 1.00 97.69 89 LEU A N 1
ATOM 695 C CA . LEU A 1 89 ? -11.822 14.928 10.721 1.00 97.69 89 LEU A CA 1
ATOM 696 C C . LEU A 1 89 ? -13.070 14.229 10.148 1.00 97.69 89 LEU A C 1
ATOM 698 O O . LEU A 1 89 ? -13.936 14.887 9.562 1.00 97.69 89 LEU A O 1
ATOM 702 N N . ALA A 1 90 ? -13.173 12.906 10.302 1.00 97.56 90 ALA A N 1
ATOM 703 C CA . ALA A 1 90 ? -14.316 12.127 9.846 1.00 97.56 90 ALA A CA 1
ATOM 704 C C . ALA A 1 90 ? -15.484 12.097 10.852 1.00 97.56 90 ALA A C 1
ATOM 706 O O . ALA A 1 90 ? -16.566 11.651 10.472 1.00 97.56 90 ALA A O 1
ATOM 707 N N . GLU A 1 91 ? -15.312 12.593 12.089 1.00 98.19 91 GLU A N 1
ATOM 708 C CA . GLU A 1 91 ? -16.292 12.474 13.188 1.00 98.19 91 GLU A CA 1
ATOM 709 C C . GLU A 1 91 ? -17.716 12.860 12.764 1.00 98.19 91 GLU A C 1
ATOM 711 O O . GLU A 1 91 ? -18.659 12.097 12.974 1.00 98.19 91 GLU A O 1
ATOM 716 N N . LYS A 1 92 ? -17.868 14.010 12.094 1.00 97.62 92 LYS A N 1
ATOM 717 C CA . LYS A 1 92 ? -19.176 14.542 11.675 1.00 97.62 92 LYS A CA 1
ATOM 718 C C . LYS A 1 92 ? -19.927 13.670 10.661 1.00 97.62 92 LYS A C 1
ATOM 720 O O . LYS A 1 92 ? -21.122 13.865 10.468 1.00 97.62 92 LYS A O 1
ATOM 725 N N . TYR A 1 93 ? -19.243 12.736 10.001 1.00 97.81 93 TYR A N 1
ATOM 726 C CA . TYR A 1 93 ? -19.845 11.820 9.029 1.00 97.81 93 TYR A CA 1
ATOM 727 C C . TYR A 1 93 ? -20.214 10.468 9.647 1.00 97.81 93 TYR A C 1
ATOM 729 O O . TYR A 1 93 ? -20.952 9.701 9.025 1.00 97.81 93 TYR A O 1
ATOM 737 N N . ILE A 1 94 ? -19.723 10.161 10.853 1.00 98.19 94 ILE A N 1
ATOM 738 C CA . ILE A 1 94 ? -19.961 8.875 11.506 1.00 98.19 94 ILE A CA 1
ATOM 739 C C . ILE A 1 94 ? -21.345 8.839 12.152 1.00 98.19 94 ILE A C 1
ATOM 741 O O . ILE A 1 94 ? -21.742 9.721 12.916 1.00 98.19 94 ILE A O 1
ATOM 745 N N . LYS A 1 95 ? -22.085 7.766 11.873 1.00 96.69 95 LYS A N 1
ATOM 746 C CA . LYS A 1 95 ? -23.467 7.550 12.321 1.00 96.69 95 LYS A CA 1
ATOM 747 C C . LYS A 1 95 ? -23.549 6.601 13.518 1.00 96.69 95 LYS A C 1
ATOM 749 O O . LYS A 1 95 ? -24.348 6.849 14.413 1.00 96.69 95 LYS A O 1
ATOM 754 N N . GLY A 1 96 ? -22.669 5.602 13.601 1.00 96.81 96 GLY A N 1
ATOM 755 C CA . GLY A 1 96 ? -22.651 4.599 14.672 1.00 96.81 96 GLY A CA 1
ATOM 756 C C . GLY A 1 96 ? -21.332 3.827 14.715 1.00 96.81 96 GLY A C 1
ATOM 757 O O . GLY A 1 96 ? -20.273 4.442 14.632 1.00 96.81 96 GLY A O 1
ATOM 758 N N . GLY A 1 97 ? -21.399 2.498 14.837 1.00 97.44 97 GLY A N 1
ATOM 759 C CA . GLY A 1 97 ? -20.233 1.620 14.688 1.00 97.44 97 GLY A CA 1
ATOM 760 C C . GLY A 1 97 ? -19.688 1.622 13.255 1.00 97.44 97 GLY A C 1
ATOM 761 O O . GLY A 1 97 ? -20.455 1.709 12.288 1.00 97.44 97 GLY A O 1
ATOM 762 N N . PHE A 1 98 ? -18.369 1.544 13.114 1.00 98.75 98 PHE A N 1
ATOM 763 C CA . PHE A 1 98 ? -17.682 1.623 11.832 1.00 98.75 98 PHE A CA 1
ATOM 764 C C . PHE A 1 98 ? -16.379 0.820 11.816 1.00 98.75 98 PHE A C 1
ATOM 766 O O . PHE A 1 98 ? -15.748 0.577 12.844 1.00 98.75 98 PHE A O 1
ATOM 773 N N . ILE A 1 99 ? -15.962 0.440 10.611 1.00 98.75 99 ILE A N 1
ATOM 774 C CA . ILE A 1 99 ? -14.645 -0.147 10.356 1.00 98.75 99 ILE A CA 1
ATOM 775 C C . ILE A 1 99 ? -13.660 0.992 10.122 1.00 98.75 99 ILE A C 1
ATOM 777 O O . ILE A 1 99 ? -13.933 1.882 9.321 1.00 98.75 99 ILE A O 1
ATOM 781 N N . PHE A 1 100 ? -12.502 0.961 10.766 1.00 98.69 100 PHE A N 1
ATOM 782 C CA . PHE A 1 100 ? -11.403 1.876 10.471 1.00 98.69 100 PHE A CA 1
A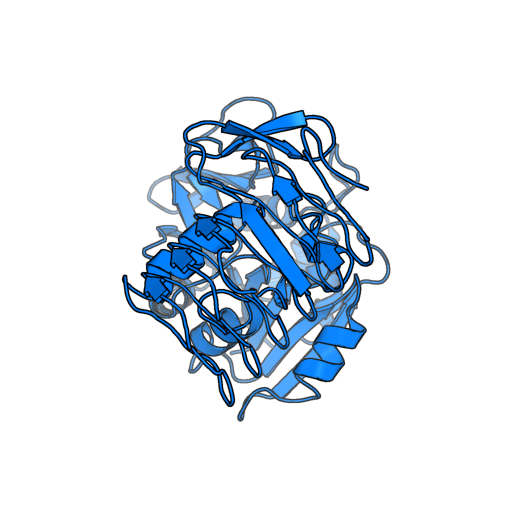TOM 783 C C . PHE A 1 100 ? -10.233 1.099 9.881 1.00 98.69 100 PHE A C 1
ATOM 785 O O . PHE A 1 100 ? -9.833 0.087 10.446 1.00 98.69 100 PHE A O 1
ATO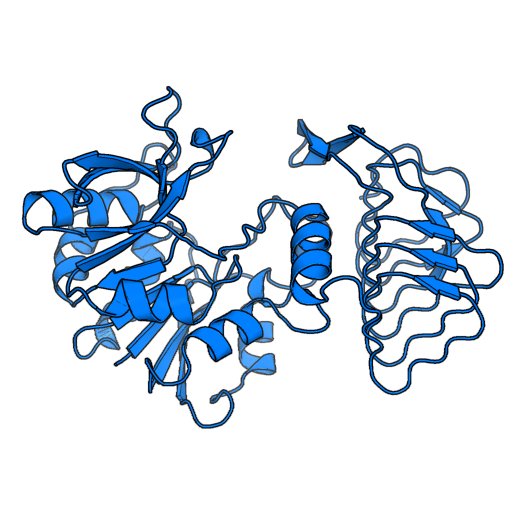M 792 N N . MET A 1 101 ? -9.703 1.541 8.744 1.00 98.06 101 MET A N 1
ATOM 793 C CA . MET A 1 101 ? -8.691 0.813 7.979 1.00 98.06 101 MET A CA 1
ATOM 794 C C . MET A 1 101 ? -7.625 1.770 7.443 1.00 98.06 101 MET A C 1
ATOM 796 O O . MET A 1 101 ? -7.937 2.855 6.949 1.00 98.06 101 MET A O 1
ATOM 800 N N . PHE A 1 102 ? -6.357 1.376 7.492 1.00 97.75 102 PHE A N 1
ATOM 801 C CA . PHE A 1 102 ? -5.296 2.094 6.792 1.00 97.75 102 PHE A CA 1
ATOM 802 C C . PHE A 1 102 ? -5.307 1.696 5.315 1.00 97.75 102 PHE A C 1
ATOM 804 O O . PHE A 1 102 ? -5.380 0.527 4.975 1.00 97.75 102 PHE A O 1
ATOM 811 N N . GLY A 1 103 ? -5.288 2.661 4.401 1.00 96.75 103 GLY A N 1
ATOM 812 C CA . GLY A 1 103 ? -5.422 2.407 2.962 1.00 96.75 103 GLY A CA 1
ATOM 813 C C . GLY A 1 103 ? -4.127 1.985 2.274 1.00 96.75 103 GLY A C 1
ATOM 814 O O . GLY A 1 103 ? -4.050 2.054 1.049 1.00 96.75 103 GLY A O 1
ATOM 815 N N . ASP A 1 104 ? -3.094 1.642 3.038 1.00 94.94 104 ASP A N 1
ATOM 816 C CA . ASP A 1 104 ? -1.736 1.488 2.540 1.00 94.94 104 ASP A CA 1
ATOM 817 C C . ASP A 1 104 ? -1.203 0.047 2.613 1.00 94.94 104 ASP A C 1
ATOM 819 O O . ASP A 1 104 ? -0.160 -0.229 2.032 1.00 94.94 104 ASP A O 1
ATOM 823 N N . ASP A 1 105 ? -1.945 -0.879 3.211 1.00 96.81 105 ASP A N 1
ATOM 824 C CA . ASP A 1 105 ? -1.707 -2.325 3.143 1.00 96.81 105 ASP A CA 1
ATOM 825 C C . ASP A 1 105 ? -2.872 -3.031 2.427 1.00 96.81 105 ASP A C 1
ATOM 827 O O . ASP A 1 105 ? -3.856 -2.385 2.062 1.00 96.81 105 ASP A O 1
ATOM 831 N N . ILE A 1 106 ? -2.779 -4.351 2.220 1.00 98.31 106 ILE A N 1
ATOM 832 C CA . ILE A 1 106 ? -3.880 -5.163 1.671 1.00 98.31 106 ILE A CA 1
ATOM 833 C C . ILE A 1 106 ? -4.468 -6.060 2.763 1.00 98.31 106 ILE A C 1
ATOM 835 O O . ILE A 1 106 ? -3.741 -6.814 3.421 1.00 98.31 106 ILE A O 1
ATOM 839 N N . TYR A 1 107 ? -5.794 -6.013 2.913 1.00 97.88 107 TYR A N 1
ATOM 840 C CA . TYR A 1 107 ? -6.543 -6.820 3.883 1.00 97.88 107 TYR A CA 1
ATOM 841 C C . TYR A 1 107 ? -7.454 -7.839 3.209 1.00 97.88 107 TYR A C 1
ATOM 843 O O . TYR A 1 107 ? -8.139 -7.542 2.230 1.00 97.88 107 TYR A O 1
ATOM 851 N N . ASP A 1 108 ? -7.525 -9.028 3.797 1.00 96.12 108 ASP A N 1
ATOM 852 C CA . ASP A 1 108 ? -8.433 -10.083 3.365 1.00 96.12 108 ASP A CA 1
ATOM 853 C C . ASP A 1 108 ? -9.845 -9.895 3.943 1.00 96.12 108 ASP A C 1
ATOM 855 O O . ASP A 1 108 ? -10.041 -9.452 5.080 1.00 96.12 108 ASP A O 1
ATOM 859 N N . LYS A 1 109 ? -10.853 -10.272 3.152 1.00 97.50 109 LYS A N 1
ATOM 860 C CA . LYS A 1 109 ? -12.268 -10.184 3.522 1.00 97.50 109 LYS A CA 1
ATOM 861 C C . LYS A 1 109 ? -12.594 -10.971 4.797 1.00 97.50 109 LYS A C 1
ATOM 863 O O . LYS A 1 109 ? -13.410 -10.523 5.605 1.00 97.50 109 LYS A O 1
ATOM 868 N N . ASP A 1 110 ? -11.966 -12.125 5.004 1.00 97.75 110 ASP A N 1
ATOM 869 C CA . ASP A 1 110 ? -12.171 -12.936 6.206 1.00 97.75 110 ASP A CA 1
ATOM 870 C C . ASP A 1 110 ? -11.557 -12.293 7.450 1.00 97.75 110 ASP A C 1
ATOM 872 O O . ASP A 1 110 ? -12.047 -12.512 8.561 1.00 97.75 110 ASP A O 1
ATOM 876 N N . ASP A 1 111 ? -10.498 -11.499 7.294 1.00 97.94 111 ASP A N 1
ATOM 877 C CA . ASP A 1 111 ? -9.909 -10.731 8.391 1.00 97.94 111 ASP A CA 1
ATOM 878 C C . ASP A 1 111 ? -10.856 -9.586 8.790 1.00 97.94 111 ASP A C 1
ATOM 880 O O . ASP A 1 111 ? -11.188 -9.464 9.972 1.00 97.94 111 ASP A O 1
ATOM 884 N N . VAL A 1 112 ? -11.415 -8.857 7.812 1.00 98.25 112 VAL A N 1
ATOM 885 C CA . VAL A 1 112 ? -12.480 -7.855 8.038 1.00 98.25 112 VAL A CA 1
ATOM 886 C C . VAL A 1 112 ? -13.682 -8.481 8.751 1.00 98.25 112 VAL A C 1
ATOM 888 O O . VAL A 1 112 ? -14.120 -7.985 9.792 1.00 98.25 112 VAL A O 1
ATOM 891 N N . LYS A 1 113 ? -14.174 -9.626 8.261 1.00 98.19 113 LYS A N 1
ATOM 892 C CA . LYS A 1 113 ? -15.291 -10.357 8.877 1.00 98.19 113 LYS A CA 1
ATOM 893 C C . LYS A 1 113 ? -15.030 -10.662 10.350 1.00 98.19 113 LYS A C 1
ATOM 895 O O . LYS A 1 113 ? -15.914 -10.456 11.174 1.00 98.19 113 LYS A O 1
ATOM 900 N N . ARG A 1 114 ? -13.840 -11.166 10.698 1.00 98.12 114 ARG A N 1
ATOM 901 C CA . ARG A 1 114 ? -13.506 -11.517 12.090 1.00 98.12 114 ARG A CA 1
ATOM 902 C C . ARG A 1 114 ? -13.377 -10.289 12.984 1.00 98.12 114 ARG A C 1
ATOM 904 O O . ARG A 1 114 ? -13.866 -10.336 14.107 1.00 98.12 114 ARG A O 1
ATOM 911 N N . VAL A 1 115 ? -12.784 -9.207 12.484 1.00 98.12 115 VAL A N 1
ATOM 912 C CA . VAL A 1 115 ? -12.695 -7.926 13.204 1.00 98.12 115 VAL A CA 1
ATOM 913 C C . VAL A 1 115 ? -14.099 -7.411 13.543 1.00 98.12 115 VAL A C 1
ATOM 915 O O . VAL A 1 115 ? -14.392 -7.143 14.706 1.00 98.12 115 VAL A O 1
ATOM 918 N N . THR A 1 116 ? -15.019 -7.401 12.578 1.00 97.56 116 THR A N 1
ATOM 919 C CA . THR A 1 116 ? -16.392 -6.884 12.771 1.00 97.56 116 THR A CA 1
ATOM 920 C C . THR A 1 116 ? -17.298 -7.709 13.698 1.00 97.56 116 THR A C 1
ATOM 922 O O . THR A 1 116 ? -18.403 -7.270 14.004 1.00 97.56 116 THR A O 1
ATOM 925 N N . ARG A 1 117 ? -16.866 -8.886 14.181 1.00 97.00 117 ARG A N 1
ATOM 926 C CA . ARG A 1 117 ? -17.641 -9.694 15.151 1.00 97.00 117 ARG A CA 1
ATOM 927 C C . ARG A 1 117 ? -17.676 -9.098 16.554 1.00 97.00 117 ARG A C 1
ATOM 929 O O . ARG A 1 117 ? -18.507 -9.501 17.361 1.00 97.00 117 ARG A O 1
ATOM 936 N N . HIS A 1 118 ? -16.766 -8.178 16.848 1.00 96.19 118 HIS A N 1
ATOM 937 C CA . HIS A 1 118 ? -16.655 -7.527 18.144 1.00 96.19 118 HIS A CA 1
ATOM 938 C C . HIS A 1 118 ? -16.948 -6.034 17.996 1.00 96.19 118 HIS A C 1
ATOM 940 O O . HIS A 1 118 ? -16.599 -5.418 16.985 1.00 96.19 118 HIS A O 1
ATOM 946 N N . LYS A 1 119 ? -17.553 -5.444 19.034 1.00 96.38 119 LYS A N 1
ATOM 947 C CA . LYS A 1 119 ? -17.805 -3.998 19.099 1.00 96.38 119 LYS A CA 1
ATOM 948 C C . LYS A 1 119 ? -16.503 -3.202 18.963 1.00 96.38 119 LYS A C 1
ATOM 950 O O . LYS A 1 119 ? -16.430 -2.309 18.128 1.00 96.38 119 LYS A O 1
ATOM 955 N N . TYR A 1 120 ? -15.491 -3.573 19.750 1.00 98.69 120 TYR A N 1
ATOM 956 C CA . TYR A 1 120 ? -14.138 -3.043 19.644 1.00 98.69 120 TYR A CA 1
ATOM 957 C C . TYR A 1 120 ? -13.157 -4.167 19.353 1.00 98.69 120 TYR A C 1
ATOM 959 O O . TYR A 1 120 ? -13.056 -5.142 20.103 1.00 98.69 120 TYR A O 1
ATOM 967 N N . SER A 1 121 ? -12.416 -4.028 18.266 1.00 98.69 121 SER A N 1
ATOM 968 C CA . SER A 1 121 ? -11.366 -4.973 17.912 1.00 98.69 121 SER A CA 1
ATOM 969 C C . SER A 1 121 ? -10.306 -4.329 17.043 1.00 98.69 121 SER A C 1
ATOM 971 O O . SER A 1 121 ? -10.519 -3.282 16.430 1.00 98.69 121 SER A O 1
ATOM 973 N N . ILE A 1 122 ? -9.156 -4.986 17.000 1.00 98.75 122 ILE A N 1
ATOM 974 C CA . ILE A 1 122 ? -7.976 -4.584 16.255 1.00 98.75 122 ILE A CA 1
ATOM 975 C C . ILE A 1 122 ? -7.376 -5.817 15.585 1.00 98.75 122 ILE A C 1
ATOM 977 O O . ILE A 1 122 ? -7.218 -6.864 16.215 1.00 98.75 122 ILE A O 1
ATOM 981 N N . LEU A 1 123 ? -7.062 -5.713 14.297 1.00 98.75 123 LEU A N 1
ATOM 982 C CA . LEU A 1 123 ? -6.331 -6.752 13.587 1.00 98.75 123 LEU A CA 1
ATOM 983 C C . LEU A 1 123 ? -4.861 -6.699 14.008 1.00 98.75 123 LEU A C 1
ATOM 985 O O . LEU A 1 123 ? -4.242 -5.634 13.957 1.00 98.75 123 LEU A O 1
ATOM 989 N N . THR A 1 124 ? -4.304 -7.840 14.400 1.00 98.56 124 THR A N 1
ATOM 990 C CA . THR A 1 124 ? -2.931 -7.945 14.893 1.00 98.56 124 THR A CA 1
ATOM 991 C C . THR A 1 124 ? -2.118 -8.978 14.131 1.00 98.56 124 THR A C 1
ATOM 993 O O . THR A 1 124 ? -2.650 -9.958 13.608 1.00 98.56 124 THR A O 1
ATOM 996 N N . SER A 1 125 ? -0.803 -8.794 14.085 1.00 97.94 125 SER A N 1
ATOM 997 C CA . SER A 1 125 ? 0.122 -9.781 13.523 1.00 97.94 125 SER A CA 1
ATOM 998 C C . SER A 1 125 ? 1.409 -9.837 14.334 1.00 97.94 125 SER A C 1
ATOM 1000 O O . SER A 1 125 ? 1.736 -8.884 15.035 1.00 97.94 125 SER A O 1
ATOM 1002 N N . LYS A 1 126 ? 2.133 -10.955 14.242 1.00 96.88 126 LYS A N 1
ATOM 1003 C CA . LYS A 1 126 ? 3.485 -11.089 14.795 1.00 96.88 126 LYS A CA 1
ATOM 1004 C C . LYS A 1 126 ? 4.508 -10.772 13.713 1.00 96.88 126 LYS A C 1
ATOM 1006 O O . LYS A 1 126 ? 4.426 -11.340 12.623 1.00 96.88 126 LYS A O 1
ATOM 1011 N N . VAL A 1 127 ? 5.465 -9.897 14.004 1.00 93.94 127 VAL A N 1
ATOM 1012 C CA . VAL A 1 127 ? 6.482 -9.450 13.038 1.00 93.94 127 VAL A CA 1
ATOM 1013 C C . VAL A 1 127 ? 7.881 -9.451 13.651 1.00 93.94 127 VAL A C 1
ATOM 1015 O O . VAL A 1 127 ? 8.038 -9.363 14.863 1.00 93.94 127 VAL A O 1
ATOM 1018 N N . LYS A 1 128 ? 8.910 -9.527 12.798 1.00 88.94 128 LYS A N 1
ATOM 1019 C CA . LYS A 1 128 ? 10.318 -9.492 13.234 1.00 88.94 128 LYS A CA 1
ATOM 1020 C C . LYS A 1 128 ? 10.786 -8.097 13.669 1.00 88.94 128 LYS A C 1
ATOM 1022 O O . LYS A 1 128 ? 11.576 -8.008 14.595 1.00 88.94 128 LYS A O 1
ATOM 1027 N N . ASN A 1 129 ? 10.279 -7.043 13.020 1.00 88.56 129 ASN A N 1
ATOM 1028 C CA . ASN A 1 129 ? 10.672 -5.643 13.244 1.00 88.56 129 ASN A CA 1
ATOM 1029 C C . ASN A 1 129 ? 9.468 -4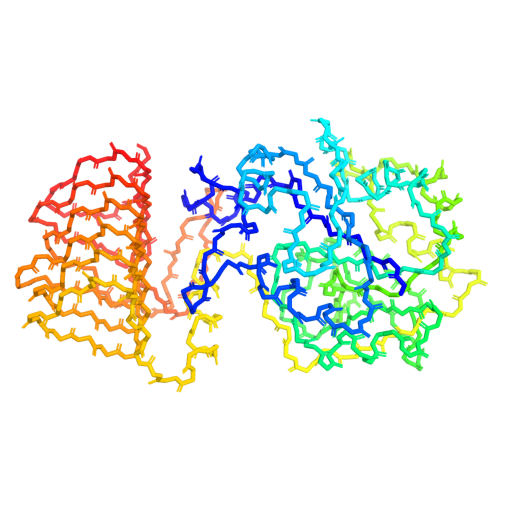.821 13.758 1.00 88.56 129 ASN A C 1
ATOM 1031 O O . ASN A 1 129 ? 8.856 -4.067 12.987 1.00 88.56 129 ASN A O 1
ATOM 1035 N N . PRO A 1 130 ? 9.026 -5.034 15.012 1.00 93.50 130 PRO A N 1
ATOM 1036 C CA . PRO A 1 130 ? 7.816 -4.416 15.557 1.00 93.50 130 PRO A CA 1
ATOM 1037 C C . PRO A 1 130 ? 7.934 -2.898 15.768 1.00 93.50 130 PRO A C 1
ATOM 1039 O O . PRO A 1 130 ? 6.924 -2.196 15.744 1.00 93.50 130 PRO A O 1
ATOM 1042 N N . GLU A 1 131 ? 9.147 -2.361 15.902 1.00 91.25 131 GLU A N 1
ATOM 1043 C CA . GLU A 1 131 ? 9.445 -0.942 16.142 1.00 91.25 131 GLU A CA 1
ATOM 1044 C C . GLU A 1 131 ? 8.985 0.003 15.017 1.00 91.25 131 GLU A C 1
ATOM 1046 O O . GLU A 1 131 ? 8.965 1.223 15.185 1.00 91.25 131 GLU A O 1
ATOM 1051 N N . LEU A 1 132 ? 8.592 -0.545 13.865 1.00 88.38 132 LEU A N 1
ATOM 1052 C CA . LEU A 1 132 ? 8.055 0.209 12.732 1.00 88.38 132 LEU A CA 1
ATOM 1053 C C . LEU A 1 132 ? 6.537 0.449 12.816 1.00 88.38 132 LEU A C 1
ATOM 1055 O O . LEU A 1 132 ? 6.001 1.187 11.983 1.00 88.38 132 LEU A O 1
ATOM 1059 N N . PHE A 1 133 ? 5.856 -0.136 13.805 1.00 94.31 133 PHE A N 1
ATOM 1060 C CA . PHE A 1 133 ? 4.395 -0.182 13.914 1.00 94.31 133 PHE A CA 1
ATOM 1061 C C . PHE A 1 133 ? 3.896 0.225 15.311 1.00 94.31 133 PHE A C 1
ATOM 1063 O O . PHE A 1 133 ? 4.678 0.489 16.225 1.00 94.31 133 PHE A O 1
ATOM 1070 N N . GLY A 1 134 ? 2.572 0.244 15.490 1.00 96.56 134 GLY A N 1
ATOM 1071 C CA . GLY A 1 134 ? 1.940 0.280 16.807 1.00 96.56 134 GLY A CA 1
ATOM 1072 C C . GLY A 1 134 ? 2.050 -1.082 17.489 1.00 96.56 134 GLY A C 1
ATOM 1073 O O . GLY A 1 134 ? 1.338 -2.009 17.111 1.00 96.56 134 GLY A O 1
ATOM 1074 N N . VAL A 1 135 ? 2.938 -1.212 18.472 1.00 98.12 135 VAL A N 1
ATOM 1075 C CA . VAL A 1 135 ? 3.216 -2.464 19.192 1.00 98.12 135 VAL A CA 1
ATOM 1076 C C . VAL A 1 135 ? 2.183 -2.681 20.286 1.00 98.12 135 VAL A C 1
ATOM 1078 O O . VAL A 1 135 ? 1.920 -1.774 21.073 1.00 98.12 135 VAL A O 1
ATOM 1081 N N . ILE A 1 136 ? 1.609 -3.880 20.338 1.00 98.38 136 ILE A N 1
ATOM 1082 C CA . ILE A 1 136 ? 0.522 -4.262 21.237 1.00 98.38 136 ILE A CA 1
ATOM 1083 C C . ILE A 1 136 ? 1.052 -5.203 22.313 1.00 98.38 136 ILE A C 1
ATOM 1085 O O . ILE A 1 136 ? 1.643 -6.241 22.025 1.00 98.38 136 ILE A O 1
ATOM 1089 N N . VAL A 1 137 ? 0.750 -4.876 23.563 1.00 98.00 137 VAL A N 1
ATOM 1090 C CA . VAL A 1 137 ? 0.770 -5.831 24.671 1.00 98.00 137 VAL A CA 1
ATOM 1091 C C . VAL A 1 137 ? -0.660 -6.314 24.857 1.00 98.00 137 VAL A C 1
ATOM 1093 O O . VAL A 1 137 ? -1.575 -5.495 24.949 1.00 98.00 137 VAL A O 1
ATOM 1096 N N . GLN A 1 138 ? -0.870 -7.627 24.898 1.00 96.69 138 GLN A N 1
ATOM 1097 C CA . GLN A 1 138 ? -2.199 -8.214 25.055 1.00 96.69 138 GLN A CA 1
ATOM 1098 C C . GLN A 1 138 ? -2.247 -9.224 26.200 1.00 96.69 138 GLN A C 1
ATOM 1100 O O . GLN A 1 138 ? -1.291 -9.969 26.399 1.00 96.69 138 GLN A O 1
ATOM 1105 N N . ASN A 1 139 ? -3.400 -9.308 26.863 1.00 96.81 139 ASN A N 1
ATOM 1106 C CA . ASN A 1 139 ? -3.733 -10.323 27.862 1.00 96.81 139 ASN A CA 1
ATOM 1107 C C . ASN A 1 139 ? -5.013 -11.036 27.413 1.00 96.81 139 ASN A C 1
ATOM 1109 O O . ASN A 1 139 ? -6.014 -10.376 27.155 1.00 96.81 139 ASN A O 1
ATOM 1113 N N . ASN A 1 140 ? -4.997 -12.367 27.282 1.00 95.06 140 ASN A N 1
ATOM 1114 C CA . ASN A 1 140 ? -6.161 -13.164 26.848 1.00 95.06 140 ASN A CA 1
ATOM 1115 C C . ASN A 1 140 ? -6.847 -12.638 25.566 1.00 95.06 140 ASN A C 1
ATOM 1117 O O . ASN A 1 140 ? -8.070 -12.590 25.475 1.00 95.06 140 ASN A O 1
ATOM 1121 N N . ASN A 1 141 ? -6.049 -12.246 24.562 1.00 96.75 141 ASN A N 1
ATOM 1122 C CA . ASN A 1 141 ? -6.501 -11.618 23.308 1.00 96.75 141 ASN A CA 1
ATOM 1123 C C . ASN A 1 141 ? -7.223 -10.270 23.478 1.00 96.75 141 ASN A C 1
ATOM 1125 O O . ASN A 1 141 ? -7.944 -9.857 22.576 1.00 96.75 141 ASN A O 1
ATOM 1129 N N . ILE A 1 142 ? -7.025 -9.571 24.592 1.00 98.38 142 ILE A N 1
ATOM 1130 C CA . ILE A 1 142 ? -7.480 -8.195 24.802 1.00 98.38 142 ILE A CA 1
ATOM 1131 C C . ILE A 1 142 ? -6.263 -7.274 24.838 1.00 98.38 142 ILE A C 1
ATOM 1133 O O . ILE A 1 142 ? -5.241 -7.622 25.431 1.00 98.38 142 ILE A O 1
ATOM 1137 N N . VAL A 1 143 ? -6.359 -6.101 24.212 1.00 98.50 143 VAL A N 1
ATOM 1138 C CA . VAL A 1 143 ? -5.313 -5.070 24.273 1.00 98.50 143 VAL A CA 1
ATOM 1139 C C . VAL A 1 143 ? -5.132 -4.616 25.722 1.00 98.50 143 VAL A C 1
ATOM 1141 O O . VAL A 1 143 ? -6.033 -4.021 26.301 1.00 98.50 143 VAL A O 1
ATOM 1144 N N . ALA A 1 144 ? -3.953 -4.864 26.289 1.00 97.75 144 ALA A N 1
ATOM 1145 C CA . ALA A 1 144 ? -3.543 -4.334 27.588 1.00 97.75 144 ALA A CA 1
ATOM 1146 C C . ALA A 1 144 ? -2.803 -2.996 27.436 1.00 97.75 144 ALA A C 1
ATOM 1148 O O . ALA A 1 144 ? -2.929 -2.105 28.271 1.00 97.75 144 ALA A O 1
ATOM 1149 N N . ASN A 1 145 ? -2.021 -2.842 26.363 1.00 97.50 145 ASN A N 1
ATOM 1150 C CA . ASN A 1 145 ? -1.347 -1.592 26.027 1.00 97.50 145 ASN A CA 1
ATOM 1151 C C . ASN A 1 145 ? -1.043 -1.536 24.524 1.00 97.50 145 ASN A C 1
ATOM 1153 O O . ASN A 1 145 ? -0.907 -2.571 23.872 1.00 97.50 145 ASN A O 1
ATOM 1157 N N . ILE A 1 146 ? -0.891 -0.332 23.979 1.00 97.81 146 ILE A N 1
ATOM 1158 C CA . ILE A 1 146 ? -0.419 -0.115 22.611 1.00 97.81 146 ILE A CA 1
ATOM 1159 C C . ILE A 1 146 ? 0.496 1.111 22.557 1.00 97.81 146 ILE A C 1
ATOM 1161 O O . ILE A 1 146 ? 0.215 2.142 23.174 1.00 97.81 146 ILE A O 1
ATOM 1165 N N . ILE A 1 147 ? 1.615 0.992 21.840 1.00 96.62 147 ILE A N 1
ATOM 1166 C CA . ILE A 1 147 ? 2.662 2.017 21.774 1.00 96.62 147 ILE A CA 1
ATOM 1167 C C . ILE A 1 147 ? 3.095 2.199 20.318 1.00 96.62 147 ILE A C 1
ATOM 1169 O O . ILE A 1 147 ? 3.546 1.248 19.687 1.00 96.62 147 ILE A O 1
ATOM 1173 N N . GLU A 1 148 ? 2.988 3.417 19.783 1.00 96.12 148 GLU A N 1
ATOM 1174 C CA . GLU A 1 148 ? 3.466 3.726 18.429 1.00 96.12 148 GLU A CA 1
ATOM 1175 C C . GLU A 1 148 ? 4.992 3.733 18.376 1.00 96.12 148 GLU A C 1
ATOM 1177 O O . GLU A 1 148 ? 5.638 4.516 19.079 1.00 96.12 148 GLU A O 1
ATOM 1182 N N . LYS A 1 149 ? 5.549 2.891 17.499 1.00 94.19 149 LYS A N 1
ATOM 1183 C CA . LYS A 1 149 ? 6.964 2.867 17.107 1.00 94.19 149 LYS A CA 1
ATOM 1184 C C . LYS A 1 149 ? 7.917 2.993 18.305 1.00 94.19 149 LYS A C 1
ATOM 1186 O O . LYS A 1 149 ? 8.682 3.965 18.393 1.00 94.19 149 LYS A O 1
ATOM 1191 N N . PRO A 1 150 ? 7.841 2.065 19.278 1.00 94.31 150 PRO A N 1
ATOM 1192 C CA . PRO A 1 150 ? 8.666 2.137 20.472 1.00 94.31 150 PRO A CA 1
ATOM 1193 C C . PRO A 1 150 ? 10.147 1.991 20.105 1.00 94.31 150 PRO A C 1
ATOM 1195 O O . PRO A 1 150 ? 10.511 1.217 19.227 1.00 94.31 150 PRO A O 1
ATOM 1198 N N . LYS A 1 151 ? 11.020 2.731 20.802 1.00 91.75 151 LYS A N 1
ATOM 1199 C CA . LYS A 1 151 ? 12.481 2.629 20.614 1.00 91.75 151 LYS A CA 1
ATOM 1200 C C . LYS A 1 151 ? 13.074 1.355 21.218 1.00 91.75 151 LYS A C 1
ATOM 1202 O O . LYS A 1 151 ? 14.117 0.900 20.771 1.00 91.75 151 LYS A O 1
ATOM 1207 N N . LEU A 1 152 ? 12.444 0.846 22.273 1.00 92.50 152 LEU A N 1
ATOM 1208 C CA . LEU A 1 152 ? 12.828 -0.385 22.952 1.00 92.50 152 LEU A CA 1
ATOM 1209 C C . LEU A 1 152 ? 11.823 -1.470 22.589 1.00 92.50 152 LEU A C 1
ATOM 1211 O O . LEU A 1 152 ? 10.648 -1.175 22.369 1.00 92.50 152 LEU A O 1
ATOM 1215 N N . PHE A 1 153 ? 12.282 -2.716 22.543 1.00 95.25 153 PHE A N 1
ATOM 1216 C CA . PHE A 1 153 ? 11.398 -3.848 22.310 1.00 95.25 153 PHE A CA 1
ATOM 1217 C C . PHE A 1 153 ? 10.356 -3.959 23.433 1.00 95.25 153 PHE A C 1
ATOM 1219 O O . PHE A 1 153 ? 10.689 -3.852 24.612 1.00 95.25 153 PHE A O 1
ATOM 1226 N N . VAL A 1 154 ? 9.095 -4.173 23.051 1.00 94.44 154 VAL A N 1
ATOM 1227 C CA . VAL A 1 154 ? 7.958 -4.323 23.978 1.00 94.44 154 VAL A CA 1
ATOM 1228 C C . VAL A 1 154 ? 7.232 -5.645 23.729 1.00 94.44 154 VAL A C 1
ATOM 1230 O O . VAL A 1 154 ? 6.952 -6.388 24.663 1.00 94.44 154 VAL A O 1
ATOM 1233 N N . SER A 1 155 ? 6.917 -5.939 22.467 1.00 96.94 155 SER A N 1
ATOM 1234 C CA . SER A 1 155 ? 6.272 -7.171 22.012 1.00 96.94 155 SER A CA 1
ATOM 1235 C C . SER A 1 155 ? 6.543 -7.370 20.519 1.00 96.94 155 SER A C 1
ATOM 1237 O O . SER A 1 155 ? 6.870 -6.413 19.816 1.00 96.94 155 SER A O 1
ATOM 1239 N N . ASP A 1 156 ? 6.377 -8.600 20.030 1.00 97.06 156 ASP A N 1
ATOM 1240 C CA . ASP A 1 156 ? 6.385 -8.933 18.602 1.00 97.06 156 ASP A CA 1
ATOM 1241 C C . ASP A 1 156 ? 5.011 -8.737 17.934 1.00 97.06 156 ASP A C 1
ATOM 1243 O O . ASP A 1 156 ? 4.905 -8.841 16.712 1.00 97.06 156 ASP A O 1
ATOM 1247 N N . ILE A 1 157 ? 3.962 -8.453 18.715 1.00 98.19 157 ILE A N 1
ATOM 1248 C CA . ILE A 1 157 ? 2.595 -8.248 18.229 1.00 98.19 157 ILE A CA 1
ATOM 1249 C C . ILE A 1 157 ? 2.396 -6.780 17.857 1.00 98.19 157 ILE A C 1
ATOM 1251 O O . ILE A 1 157 ? 2.625 -5.884 18.667 1.00 98.19 157 ILE A O 1
ATOM 1255 N N . ILE A 1 158 ? 1.918 -6.528 16.642 1.00 98.12 158 ILE A N 1
ATOM 1256 C CA . ILE A 1 158 ? 1.654 -5.185 16.121 1.00 98.12 158 ILE A CA 1
ATOM 1257 C C . ILE A 1 158 ? 0.194 -5.016 15.713 1.00 98.12 158 ILE A C 1
ATOM 1259 O O . ILE A 1 158 ? -0.506 -5.995 15.452 1.00 98.12 158 ILE A O 1
ATOM 1263 N N . SER A 1 159 ? -0.253 -3.765 15.639 1.00 98.00 159 SER A N 1
ATOM 1264 C CA . SER A 1 159 ? -1.478 -3.369 14.951 1.00 98.00 159 SER A CA 1
ATOM 1265 C C . SER A 1 159 ? -1.262 -3.397 13.445 1.00 98.00 159 SER A C 1
ATOM 1267 O O . SER A 1 159 ? -0.352 -2.745 12.932 1.00 98.00 159 SER A O 1
ATOM 1269 N N . CYS A 1 160 ? -2.144 -4.089 12.733 1.00 97.81 160 CYS A N 1
ATOM 1270 C CA . CYS A 1 160 ? -2.171 -4.092 11.275 1.00 97.81 160 CYS A CA 1
ATOM 1271 C C . CYS A 1 160 ? -2.950 -2.902 10.696 1.00 97.81 160 CYS A C 1
ATOM 1273 O O . CYS A 1 160 ? -3.131 -2.851 9.489 1.00 97.81 160 CYS A O 1
ATOM 1275 N N . GLY A 1 161 ? -3.467 -1.975 11.511 1.00 97.25 161 GLY A N 1
ATOM 1276 C CA . GLY A 1 161 ? -4.193 -0.803 11.005 1.00 97.25 161 GLY A CA 1
ATOM 1277 C C . GLY A 1 161 ? -5.643 -1.066 10.571 1.00 97.25 161 GLY A C 1
ATOM 1278 O O . GLY A 1 161 ? -6.199 -0.256 9.837 1.00 97.25 161 GLY A O 1
ATOM 1279 N N . LEU A 1 162 ? -6.264 -2.165 11.016 1.00 98.69 162 LEU A N 1
ATOM 1280 C CA . LEU A 1 162 ? -7.683 -2.477 10.795 1.00 98.69 162 LEU A CA 1
ATOM 1281 C C . LEU A 1 162 ? -8.407 -2.643 12.136 1.00 98.69 162 LEU A C 1
ATOM 1283 O O . LEU A 1 162 ? -7.952 -3.404 12.987 1.00 98.69 162 LEU A O 1
ATOM 1287 N N . PHE A 1 163 ? -9.538 -1.963 12.312 1.00 98.75 163 PHE A N 1
ATOM 1288 C CA . PHE A 1 163 ? -10.260 -1.880 13.579 1.00 98.75 163 PHE A CA 1
ATOM 1289 C C . PHE A 1 163 ? -11.781 -1.936 13.380 1.00 98.75 163 PHE A C 1
ATOM 1291 O O . PHE A 1 163 ? -12.295 -1.451 12.371 1.00 98.75 163 PHE A O 1
ATOM 1298 N N . SER A 1 164 ? -12.495 -2.458 14.377 1.00 98.69 164 SER A N 1
ATOM 1299 C CA . SER A 1 164 ? -13.933 -2.228 14.591 1.00 98.69 164 SER A CA 1
ATOM 1300 C C . SER A 1 164 ? -14.069 -1.236 15.743 1.00 98.69 164 SER A C 1
ATOM 1302 O O . SER A 1 164 ? -13.482 -1.469 16.801 1.00 98.69 164 SER A O 1
ATOM 1304 N N . LEU A 1 165 ? -14.746 -0.107 15.529 1.00 98.50 165 LEU A N 1
ATOM 1305 C CA . LEU A 1 165 ? -14.847 1.000 16.488 1.00 98.50 165 LEU A CA 1
ATOM 1306 C C . LEU A 1 165 ? -16.259 1.601 16.495 1.00 98.50 165 LEU A C 1
ATOM 1308 O O . LEU A 1 165 ? -17.071 1.347 15.607 1.00 98.50 165 LEU A O 1
ATOM 1312 N N . ASP A 1 166 ? -16.545 2.455 17.476 1.00 98.06 166 ASP A N 1
ATOM 1313 C CA . ASP A 1 166 ? -17.732 3.310 17.497 1.00 98.06 166 ASP A CA 1
ATOM 1314 C C . ASP A 1 166 ? -17.362 4.763 17.836 1.00 98.06 166 ASP A C 1
ATOM 1316 O O . ASP A 1 166 ? -16.187 5.128 17.921 1.00 98.06 166 ASP A O 1
ATOM 1320 N N . LYS A 1 167 ? -18.374 5.613 18.034 1.00 98.00 167 LYS A N 1
ATOM 1321 C CA . LYS A 1 167 ? -18.184 7.040 18.311 1.00 98.00 167 LYS A CA 1
ATOM 1322 C C . LYS A 1 167 ? -17.376 7.345 19.578 1.00 98.00 167 LYS A C 1
ATOM 1324 O O . LYS A 1 167 ? -16.841 8.450 19.680 1.00 98.00 167 LYS A O 1
ATOM 1329 N N . LYS A 1 168 ? -17.244 6.411 20.525 1.00 98.25 168 LYS A N 1
ATOM 1330 C CA . LYS A 1 168 ? -16.483 6.617 21.765 1.00 98.25 168 LYS A CA 1
ATOM 1331 C C . LYS A 1 168 ? -15.009 6.919 21.485 1.00 98.25 168 LYS A C 1
ATOM 1333 O O . LYS A 1 168 ? -14.399 7.678 22.229 1.00 98.25 168 LYS A O 1
ATOM 1338 N N . ILE A 1 169 ? -14.443 6.439 20.374 1.00 98.44 169 ILE A N 1
ATOM 1339 C CA . ILE A 1 169 ? -13.053 6.765 20.017 1.00 98.44 169 ILE A CA 1
ATOM 1340 C C . ILE A 1 169 ? -12.825 8.273 19.820 1.00 98.44 169 ILE A C 1
ATOM 1342 O O . ILE A 1 169 ? -11.739 8.770 20.114 1.00 98.44 169 ILE A O 1
ATOM 1346 N N . PHE A 1 170 ? -13.836 9.033 19.383 1.00 98.50 170 PHE A N 1
ATOM 1347 C CA . PHE A 1 170 ? -13.690 10.473 19.149 1.00 98.50 170 PHE A CA 1
ATOM 1348 C C . PHE A 1 170 ? -13.503 11.270 20.440 1.00 98.50 170 PHE A C 1
ATOM 1350 O O . PHE A 1 170 ? -12.781 12.266 20.437 1.00 98.50 170 PHE A O 1
ATOM 1357 N N . SER A 1 171 ? -14.078 10.824 21.562 1.00 98.00 171 SER A N 1
ATOM 1358 C CA . SER A 1 171 ? -13.828 11.473 22.853 1.00 98.00 171 SER A CA 1
ATOM 1359 C C . SER A 1 171 ? -12.394 11.237 23.339 1.00 98.00 171 SER A C 1
ATOM 1361 O O . SER A 1 171 ? -11.822 12.130 23.959 1.00 98.00 171 SER A O 1
ATOM 1363 N N . MET A 1 172 ? -11.779 10.101 22.988 1.00 98.00 172 MET A N 1
ATOM 1364 C CA . MET A 1 172 ? -10.351 9.844 23.223 1.00 98.00 172 MET A CA 1
ATOM 1365 C C . MET A 1 172 ? -9.475 10.698 22.300 1.00 98.00 172 MET A C 1
ATOM 1367 O O . MET A 1 172 ? -8.545 11.362 22.754 1.00 98.00 172 MET A O 1
ATOM 1371 N N . LEU A 1 173 ? -9.810 10.757 21.006 1.00 97.81 173 LEU A N 1
ATOM 1372 C CA . LEU A 1 173 ? -9.079 11.552 20.011 1.00 97.81 173 LEU A CA 1
ATOM 1373 C C . LEU A 1 173 ? -9.039 13.052 20.346 1.00 97.81 173 LEU A C 1
ATOM 1375 O O . LEU A 1 173 ? -8.052 13.718 20.053 1.00 97.81 173 LEU A O 1
ATOM 1379 N N . LYS A 1 174 ? -10.076 13.589 20.995 1.00 97.69 174 LYS A N 1
ATOM 1380 C CA . LYS A 1 174 ? -10.103 14.989 21.457 1.00 97.69 174 LYS A CA 1
ATOM 1381 C C . LYS A 1 174 ? -9.188 15.258 22.657 1.00 97.69 174 LYS A C 1
ATOM 1383 O O . LYS A 1 174 ? -8.849 16.410 22.906 1.00 97.69 174 LYS A O 1
ATOM 1388 N N . LYS A 1 175 ? -8.801 14.220 23.406 1.00 96.25 175 LYS A N 1
ATOM 1389 C CA . LYS A 1 175 ? -7.967 14.323 24.618 1.00 96.25 175 LYS A CA 1
ATOM 1390 C C . LYS A 1 175 ? -6.481 14.076 24.353 1.00 96.25 175 LYS A C 1
ATOM 1392 O O . LYS A 1 175 ? -5.648 14.475 25.168 1.00 96.25 175 LYS A O 1
ATOM 1397 N N . ILE A 1 176 ? -6.131 13.376 23.270 1.00 96.12 176 ILE A N 1
ATOM 1398 C CA . ILE A 1 176 ? -4.728 13.056 22.974 1.00 96.12 176 ILE A CA 1
ATOM 1399 C C . ILE A 1 176 ? -3.918 14.315 22.644 1.00 96.12 176 ILE A C 1
ATOM 1401 O O . ILE A 1 176 ? -4.409 15.284 22.067 1.00 96.12 176 ILE A O 1
ATOM 1405 N N . LYS A 1 177 ? -2.635 14.278 23.003 1.00 95.50 177 LYS A N 1
ATOM 1406 C CA . LYS A 1 177 ? -1.650 15.314 22.680 1.00 95.50 177 LYS A CA 1
ATOM 1407 C C . LYS A 1 177 ? -0.729 14.809 21.573 1.00 95.50 177 LYS A C 1
ATOM 1409 O O . LYS A 1 177 ? -0.696 13.615 21.286 1.00 95.50 177 LYS A O 1
ATOM 1414 N N . LYS A 1 178 ? 0.041 15.718 20.972 1.00 94.94 178 LYS A N 1
ATOM 1415 C CA . LYS A 1 178 ? 1.091 15.339 20.023 1.00 94.94 178 LYS A CA 1
ATOM 1416 C C . LYS A 1 178 ? 2.103 14.416 20.708 1.00 94.94 178 LYS A C 1
ATOM 1418 O O . LYS A 1 178 ? 2.564 14.704 21.813 1.00 94.94 178 LYS A O 1
ATOM 1423 N N . SER A 1 179 ? 2.449 13.324 20.037 1.00 93.56 179 SER A N 1
ATOM 1424 C CA . SER A 1 179 ? 3.473 12.381 20.473 1.00 93.56 179 SER A CA 1
ATOM 1425 C C . SER A 1 179 ? 4.865 13.020 20.423 1.00 93.56 179 SER A C 1
ATOM 1427 O O . SER A 1 179 ? 5.050 14.130 19.919 1.00 93.56 179 SER A O 1
ATOM 1429 N N . LYS A 1 180 ? 5.897 12.283 20.856 1.00 90.50 180 LYS A N 1
ATOM 1430 C CA . LYS A 1 180 ? 7.306 12.690 20.671 1.00 90.50 180 LYS A CA 1
ATOM 1431 C C . LYS A 1 180 ? 7.677 12.917 19.196 1.00 90.50 180 LYS A C 1
ATOM 1433 O O . LYS A 1 180 ? 8.690 13.548 18.918 1.00 90.50 180 LYS A O 1
ATOM 1438 N N . ARG A 1 181 ? 6.875 12.391 18.262 1.00 90.69 181 ARG A N 1
ATOM 1439 C CA . ARG A 1 181 ? 7.026 12.580 16.813 1.00 90.69 181 ARG A CA 1
ATOM 1440 C C . ARG A 1 181 ? 6.289 13.820 16.291 1.00 90.69 181 ARG A C 1
ATOM 1442 O O . ARG A 1 181 ? 6.378 14.106 15.105 1.00 90.69 181 ARG A O 1
ATOM 1449 N N . GLY A 1 182 ? 5.561 14.539 17.148 1.00 93.69 182 GLY A N 1
ATOM 1450 C CA . GLY A 1 182 ? 4.763 15.704 16.764 1.00 93.69 182 GLY A CA 1
ATOM 1451 C C . GLY A 1 182 ? 3.403 15.367 16.137 1.00 93.69 182 GLY A C 1
ATOM 1452 O O . GLY A 1 182 ? 2.747 16.265 15.613 1.00 93.69 182 GLY A O 1
ATOM 1453 N N . GLU A 1 183 ? 2.969 14.104 16.194 1.00 95.25 183 GLU A N 1
ATOM 1454 C CA . GLU A 1 183 ? 1.741 13.597 15.563 1.00 95.25 183 GLU A CA 1
ATOM 1455 C C . GLU A 1 183 ? 0.671 13.248 16.613 1.00 95.25 183 GLU A C 1
ATOM 1457 O O . GLU A 1 183 ? 0.991 12.786 17.706 1.00 95.25 183 GLU A O 1
ATOM 1462 N N . TYR A 1 184 ? -0.606 13.447 16.285 1.00 96.44 184 TYR A N 1
ATOM 1463 C CA . TYR A 1 184 ? -1.740 12.878 17.013 1.00 96.44 184 TYR A CA 1
ATOM 1464 C C . TYR A 1 184 ? -1.913 11.425 16.573 1.00 96.44 184 TYR A C 1
ATOM 1466 O O . TYR A 1 184 ? -2.425 11.150 15.483 1.00 96.44 184 TYR A O 1
ATOM 1474 N N . GLU A 1 185 ? -1.450 10.496 17.401 1.00 96.31 185 GLU A N 1
ATOM 1475 C CA . GLU A 1 185 ? -1.378 9.078 17.051 1.00 96.31 185 GLU A CA 1
ATOM 1476 C C . GLU A 1 185 ? -2.686 8.358 17.374 1.00 96.31 185 GLU A C 1
ATOM 1478 O O . GLU A 1 185 ? -3.231 8.474 18.474 1.00 96.31 185 GLU A O 1
ATOM 1483 N N . MET A 1 186 ? -3.161 7.530 16.442 1.00 96.12 186 MET A N 1
ATOM 1484 C CA . MET A 1 186 ? -4.302 6.652 16.701 1.00 96.12 186 MET A CA 1
ATOM 1485 C C . MET A 1 186 ? -4.039 5.706 17.883 1.00 96.12 186 MET A C 1
ATOM 1487 O O . MET A 1 186 ? -4.948 5.428 18.662 1.00 96.12 186 MET A O 1
ATOM 1491 N N . THR A 1 187 ? -2.803 5.231 18.055 1.00 96.50 187 THR A N 1
ATOM 1492 C CA . THR A 1 187 ? -2.437 4.336 19.163 1.00 96.50 187 THR A CA 1
ATOM 1493 C C . THR A 1 187 ? -2.699 4.963 20.526 1.00 96.50 187 THR A C 1
ATOM 1495 O O . THR A 1 187 ? -3.135 4.263 21.431 1.00 96.50 187 THR A O 1
ATOM 1498 N N . ASP A 1 188 ? -2.483 6.273 20.686 1.00 97.38 188 ASP A N 1
ATOM 1499 C CA . ASP A 1 188 ? -2.720 6.947 21.962 1.00 97.38 188 ASP A CA 1
ATOM 1500 C C . ASP A 1 188 ? -4.216 6.965 22.301 1.00 97.38 188 ASP A C 1
ATOM 1502 O O . ASP A 1 188 ? -4.583 6.746 23.456 1.00 97.38 188 ASP A O 1
ATOM 1506 N N . ALA A 1 189 ? -5.082 7.150 21.298 1.00 98.06 189 ALA A N 1
ATOM 1507 C CA . ALA A 1 189 ? -6.530 7.093 21.479 1.00 98.06 189 ALA A CA 1
ATOM 1508 C C . ALA A 1 189 ? -7.025 5.661 21.732 1.00 98.06 189 ALA A C 1
ATOM 1510 O O . ALA A 1 189 ? -7.860 5.452 22.608 1.00 98.06 189 ALA A O 1
ATOM 1511 N N . VAL A 1 190 ? -6.475 4.666 21.024 1.00 98.19 190 VAL A N 1
ATOM 1512 C CA . VAL A 1 190 ? 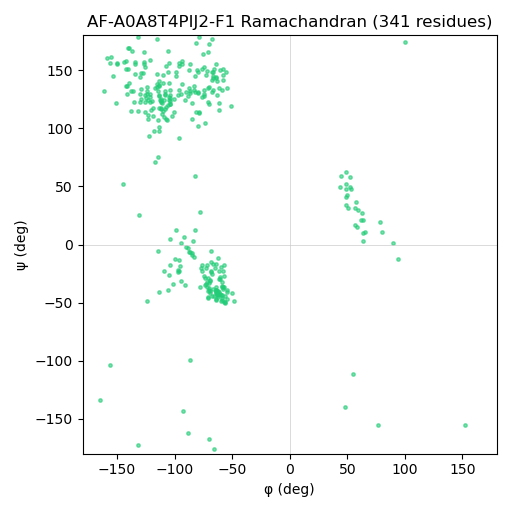-6.775 3.242 21.262 1.00 98.19 190 VAL A CA 1
ATOM 1513 C C . VAL A 1 190 ? -6.332 2.819 22.661 1.00 98.19 190 VAL A C 1
ATOM 1515 O O . VAL A 1 190 ? -7.067 2.103 23.329 1.00 98.19 190 VAL A O 1
ATOM 1518 N N . ARG A 1 191 ? -5.175 3.293 23.140 1.00 97.94 191 ARG A N 1
ATOM 1519 C CA . ARG A 1 191 ? -4.704 3.035 24.508 1.00 97.94 191 ARG A CA 1
ATOM 1520 C C . ARG A 1 191 ? -5.654 3.616 25.553 1.00 97.94 191 ARG A C 1
ATOM 1522 O O . ARG A 1 191 ? -5.945 2.936 26.528 1.00 97.94 191 ARG A O 1
ATOM 1529 N N . GLN A 1 192 ? -6.142 4.846 25.359 1.00 97.94 192 GLN A N 1
ATOM 1530 C CA . GLN A 1 192 ? -7.145 5.425 26.263 1.00 97.94 192 GLN A CA 1
ATOM 1531 C C . GLN A 1 192 ? -8.462 4.639 26.219 1.00 97.94 192 GLN A C 1
ATOM 1533 O O . GLN A 1 192 ? -9.018 4.337 27.268 1.00 97.94 192 GLN A O 1
ATOM 1538 N N . LEU A 1 193 ? -8.920 4.232 25.030 1.00 98.31 193 LEU A N 1
ATOM 1539 C CA . LEU A 1 193 ? -10.122 3.408 24.893 1.00 98.31 193 LEU A CA 1
ATOM 1540 C C . LEU A 1 193 ? -9.963 2.040 25.579 1.00 98.31 193 LEU A C 1
ATOM 1542 O O . LEU A 1 193 ? -10.890 1.594 26.243 1.00 98.31 193 LEU A O 1
ATOM 1546 N N . ALA A 1 194 ? -8.793 1.404 25.470 1.00 97.94 194 ALA A N 1
ATOM 1547 C CA . ALA A 1 194 ? -8.496 0.115 26.100 1.00 97.94 194 ALA A CA 1
ATOM 1548 C C . ALA A 1 194 ? -8.489 0.169 27.640 1.00 97.94 194 ALA A C 1
ATOM 1550 O O . ALA A 1 194 ? -8.637 -0.863 28.287 1.00 97.94 194 ALA A O 1
ATOM 1551 N N . ALA A 1 195 ? -8.329 1.357 28.233 1.00 97.06 195 ALA A N 1
ATOM 1552 C CA . ALA A 1 195 ? -8.453 1.545 29.677 1.00 97.06 195 ALA A CA 1
ATOM 1553 C C . ALA A 1 195 ? -9.918 1.566 30.151 1.00 97.06 195 ALA A C 1
ATOM 1555 O O . ALA A 1 195 ? -10.179 1.357 31.333 1.00 97.06 195 ALA A O 1
ATOM 1556 N N . GLU A 1 196 ? -10.867 1.823 29.246 1.00 97.56 196 GLU A N 1
ATOM 1557 C CA . GLU A 1 196 ? -12.300 1.907 29.553 1.00 97.56 196 GLU A CA 1
ATOM 1558 C C . GLU A 1 196 ? -13.107 0.727 28.988 1.00 97.56 196 GLU A C 1
ATOM 1560 O O . GLU A 1 196 ? -14.214 0.463 29.447 1.00 97.56 196 GLU A O 1
ATOM 1565 N N . GLU A 1 197 ? -12.598 0.049 27.959 1.00 98.12 197 GLU A N 1
ATOM 1566 C CA . GLU A 1 197 ? -13.321 -0.951 27.173 1.00 98.12 197 GLU A CA 1
ATOM 1567 C C . GLU A 1 197 ? -12.410 -2.121 26.790 1.00 98.12 197 GLU A C 1
ATOM 1569 O O . GLU A 1 197 ? -11.213 -1.962 26.554 1.00 98.12 197 GLU A O 1
ATOM 1574 N N . SER A 1 198 ? -12.994 -3.308 26.622 1.00 98.19 198 SER A N 1
ATOM 1575 C CA . SER A 1 198 ? -12.263 -4.466 26.096 1.00 98.19 198 SER A CA 1
ATOM 1576 C C . SER A 1 198 ? -12.124 -4.386 24.574 1.00 98.19 198 SER A C 1
ATOM 1578 O O . SER A 1 198 ? -13.110 -4.517 23.846 1.00 98.19 198 SER A O 1
ATOM 1580 N N . ILE A 1 199 ? -10.892 -4.215 24.083 1.00 98.75 199 ILE A N 1
ATOM 1581 C CA . ILE A 1 199 ? -10.567 -4.241 22.648 1.00 98.75 199 ILE A CA 1
ATOM 1582 C C . ILE A 1 199 ? -9.975 -5.604 22.288 1.00 98.75 199 ILE A C 1
ATOM 1584 O O . ILE A 1 199 ? -8.873 -5.940 22.721 1.00 98.75 199 ILE A O 1
ATOM 1588 N N . TYR A 1 200 ? -10.686 -6.376 21.467 1.00 98.69 200 TYR A N 1
ATOM 1589 C CA . TYR A 1 200 ? -10.253 -7.714 21.061 1.00 98.69 200 TYR A CA 1
ATOM 1590 C C . TYR A 1 200 ? -9.142 -7.673 20.006 1.00 98.69 200 TYR A C 1
ATOM 1592 O O . TYR A 1 200 ? -9.300 -7.092 18.932 1.00 98.69 200 TYR A O 1
ATOM 1600 N N . CYS A 1 201 ? -8.042 -8.366 20.272 1.00 98.75 201 CYS A N 1
ATOM 1601 C CA . CYS A 1 201 ? -6.987 -8.654 19.313 1.00 98.75 201 CYS A CA 1
ATOM 1602 C C . CYS A 1 201 ? -7.404 -9.810 18.399 1.00 98.75 201 CYS A C 1
ATOM 1604 O O . CYS A 1 201 ? -7.513 -10.963 18.822 1.00 98.75 201 CYS A O 1
ATOM 1606 N N . VAL A 1 202 ? -7.587 -9.516 17.116 1.00 98.56 202 VAL A N 1
ATOM 1607 C CA . VAL A 1 202 ? -7.891 -10.509 16.086 1.00 98.56 202 VAL A CA 1
ATOM 1608 C C . VAL A 1 202 ? -6.624 -10.785 15.292 1.00 98.56 202 VAL A C 1
ATOM 1610 O O . VAL A 1 202 ? -6.178 -9.947 14.517 1.00 98.56 202 VAL A O 1
ATOM 1613 N N . LYS A 1 203 ? -6.053 -11.983 15.431 1.00 98.31 203 LYS A N 1
ATOM 1614 C CA . LYS A 1 203 ? -4.869 -12.368 14.651 1.00 98.31 203 LYS A CA 1
ATOM 1615 C C . LYS A 1 203 ? -5.191 -12.396 13.150 1.00 98.31 203 LYS A C 1
ATOM 1617 O O . LYS A 1 203 ? -6.152 -13.057 12.740 1.00 98.31 203 LYS A O 1
ATOM 1622 N N . ALA A 1 204 ? -4.384 -11.714 12.343 1.00 98.00 204 ALA A N 1
ATOM 1623 C CA . ALA A 1 204 ? -4.463 -11.701 10.888 1.00 98.00 204 ALA A CA 1
ATOM 1624 C C . ALA A 1 204 ? -4.189 -13.089 10.298 1.00 98.00 204 ALA A C 1
ATOM 1626 O O . ALA A 1 204 ? -3.352 -13.841 10.808 1.00 98.00 204 ALA A O 1
ATOM 1627 N N . LYS A 1 205 ? -4.888 -13.424 9.210 1.00 94.69 205 LYS A N 1
ATOM 1628 C CA . LYS A 1 205 ? -4.593 -14.624 8.413 1.00 94.69 205 LYS A CA 1
ATOM 1629 C C . LYS A 1 205 ? -3.909 -14.267 7.103 1.00 94.69 205 LYS A C 1
ATOM 1631 O O . LYS A 1 205 ? -3.028 -15.007 6.677 1.00 94.69 205 LYS A O 1
ATOM 1636 N N . ARG A 1 206 ? -4.327 -13.176 6.454 1.00 92.44 206 ARG A N 1
ATOM 1637 C CA . ARG A 1 206 ? -3.879 -12.804 5.102 1.00 92.44 206 ARG A CA 1
ATOM 1638 C C . ARG A 1 206 ? -3.767 -11.283 4.958 1.00 92.44 206 ARG A C 1
ATOM 1640 O O . ARG A 1 206 ? -4.317 -10.686 4.041 1.00 92.44 206 ARG A O 1
ATOM 1647 N N . TRP A 1 207 ? -3.048 -10.663 5.889 1.00 96.56 207 TRP A N 1
ATOM 1648 C CA . TRP A 1 207 ? -2.621 -9.267 5.786 1.00 96.56 207 TRP A CA 1
ATOM 1649 C C . TRP A 1 207 ? -1.295 -9.186 5.028 1.00 96.56 207 TRP A C 1
ATOM 1651 O O . TRP A 1 207 ? -0.358 -9.920 5.352 1.00 96.56 207 TRP A O 1
ATOM 1661 N N . LEU A 1 208 ? -1.222 -8.306 4.028 1.00 97.12 208 LEU A N 1
ATOM 1662 C CA . LEU A 1 208 ? -0.013 -8.076 3.239 1.00 97.12 208 LEU A CA 1
ATOM 1663 C C . LEU A 1 208 ? 0.498 -6.651 3.512 1.00 97.12 208 LEU A C 1
ATOM 1665 O O . LEU A 1 208 ? -0.065 -5.699 2.960 1.00 97.12 208 LEU A O 1
ATOM 1669 N N . PRO A 1 209 ? 1.529 -6.487 4.364 1.00 95.38 209 PRO A N 1
ATOM 1670 C CA . PRO A 1 209 ? 2.125 -5.184 4.631 1.00 95.38 209 PRO A CA 1
ATOM 1671 C C . PRO A 1 209 ? 2.901 -4.673 3.422 1.00 95.38 209 PRO A C 1
ATOM 1673 O O . PRO A 1 209 ? 3.706 -5.411 2.856 1.00 95.38 209 PRO A O 1
ATOM 1676 N N . ILE A 1 210 ? 2.735 -3.395 3.084 1.00 95.88 210 ILE A N 1
ATOM 1677 C CA . ILE A 1 210 ? 3.490 -2.732 2.014 1.00 95.88 210 ILE A CA 1
ATOM 1678 C C . ILE A 1 210 ? 4.372 -1.636 2.628 1.00 95.88 210 ILE A C 1
ATOM 1680 O O . ILE A 1 210 ? 4.073 -0.446 2.569 1.00 95.88 210 ILE A O 1
ATOM 1684 N N . GLY A 1 211 ? 5.473 -2.001 3.277 1.00 93.25 211 GLY A N 1
ATOM 1685 C CA . GLY A 1 211 ? 6.378 -1.029 3.903 1.00 93.25 211 GLY A CA 1
ATOM 1686 C C . GLY A 1 211 ? 7.295 -0.318 2.904 1.00 93.25 211 GLY A C 1
ATOM 1687 O O . GLY A 1 211 ? 7.577 0.876 3.059 1.00 93.25 211 GLY A O 1
ATOM 1688 N N . TYR A 1 212 ? 7.733 -1.058 1.890 1.00 95.81 212 TYR A N 1
ATOM 1689 C CA . TYR A 1 212 ? 8.751 -0.697 0.908 1.00 95.81 212 TYR A CA 1
ATOM 1690 C C . TYR A 1 212 ? 8.320 -1.110 -0.510 1.00 95.81 212 TYR A C 1
ATOM 1692 O O . TYR A 1 212 ? 7.385 -1.899 -0.656 1.00 95.81 212 TYR A O 1
ATOM 1700 N N . PRO A 1 213 ? 8.985 -0.629 -1.580 1.00 96.19 213 PRO A N 1
ATOM 1701 C CA . PRO A 1 213 ? 8.603 -0.972 -2.950 1.00 96.19 213 PRO A CA 1
ATOM 1702 C C . PRO A 1 213 ? 8.590 -2.482 -3.215 1.00 96.19 213 PRO A C 1
ATOM 1704 O O . PRO A 1 213 ? 7.626 -2.989 -3.770 1.00 96.19 213 PRO A O 1
ATOM 1707 N N . TRP A 1 214 ? 9.606 -3.223 -2.766 1.00 96.62 214 TRP A N 1
ATOM 1708 C CA . TRP A 1 214 ? 9.696 -4.674 -2.979 1.00 96.62 214 TRP A CA 1
ATOM 1709 C C . TRP A 1 214 ? 8.646 -5.486 -2.209 1.00 96.62 214 TRP A C 1
ATOM 1711 O O . TRP A 1 214 ? 8.412 -6.645 -2.545 1.00 96.62 214 TRP A O 1
ATOM 1721 N N . ASP A 1 215 ? 7.964 -4.904 -1.218 1.00 96.81 215 ASP A N 1
ATOM 1722 C CA . ASP A 1 215 ? 6.827 -5.576 -0.581 1.00 96.81 215 ASP A CA 1
ATOM 1723 C C . ASP A 1 215 ? 5.644 -5.710 -1.556 1.00 96.81 215 ASP A C 1
ATOM 1725 O O . ASP A 1 215 ? 4.871 -6.663 -1.451 1.00 96.81 215 ASP A O 1
ATOM 1729 N N . LEU A 1 216 ? 5.546 -4.833 -2.568 1.00 97.50 216 LEU A N 1
ATOM 1730 C CA . LEU A 1 216 ? 4.589 -5.007 -3.663 1.00 97.50 216 LEU A CA 1
ATOM 1731 C C . LEU A 1 216 ? 4.883 -6.261 -4.484 1.00 97.50 216 LEU A C 1
ATOM 1733 O O . LEU A 1 216 ? 3.932 -6.949 -4.829 1.00 97.50 216 LEU A O 1
ATOM 1737 N N . LEU A 1 217 ? 6.153 -6.602 -4.747 1.00 97.38 217 LEU A N 1
ATOM 1738 C CA . LEU A 1 217 ? 6.507 -7.841 -5.462 1.00 97.38 217 LEU A CA 1
ATOM 1739 C C . LEU A 1 217 ? 6.022 -9.070 -4.691 1.00 97.38 217 LEU A C 1
ATOM 1741 O O . LEU A 1 217 ? 5.454 -9.992 -5.273 1.00 97.38 217 LEU A O 1
ATOM 1745 N N . LYS A 1 218 ? 6.203 -9.060 -3.364 1.00 96.38 218 LYS A N 1
ATOM 1746 C CA . LYS A 1 218 ? 5.727 -10.131 -2.479 1.00 96.38 218 LYS A CA 1
ATOM 1747 C C . LYS A 1 218 ? 4.202 -10.225 -2.494 1.00 96.38 218 LYS A C 1
ATOM 1749 O O . LYS A 1 218 ? 3.656 -11.316 -2.639 1.00 96.38 218 LYS A O 1
ATOM 1754 N N . ALA A 1 219 ? 3.514 -9.093 -2.352 1.00 97.56 219 ALA A N 1
ATOM 1755 C CA . ALA A 1 219 ? 2.057 -9.056 -2.372 1.00 97.56 219 ALA A CA 1
ATOM 1756 C C . ALA A 1 219 ? 1.495 -9.500 -3.730 1.00 97.56 219 ALA A C 1
ATOM 1758 O O . ALA A 1 219 ? 0.558 -10.293 -3.780 1.00 97.56 219 ALA A O 1
ATOM 1759 N N . ASP A 1 220 ? 2.094 -9.034 -4.821 1.00 98.06 220 ASP A N 1
ATOM 1760 C CA . ASP A 1 220 ? 1.756 -9.403 -6.190 1.00 98.06 220 ASP A CA 1
ATOM 1761 C C . ASP A 1 220 ? 1.919 -10.912 -6.429 1.00 98.06 220 ASP A C 1
ATOM 1763 O O . ASP A 1 220 ? 0.972 -11.551 -6.885 1.00 98.06 220 ASP A O 1
ATOM 1767 N N . ASP A 1 221 ? 3.047 -11.512 -6.039 1.00 96.69 221 ASP A N 1
ATOM 1768 C CA . ASP A 1 221 ? 3.276 -12.960 -6.152 1.00 96.69 221 ASP A CA 1
ATOM 1769 C C . ASP A 1 221 ? 2.226 -13.782 -5.381 1.00 96.69 221 ASP A C 1
ATOM 1771 O O . ASP A 1 221 ? 1.625 -14.715 -5.927 1.00 96.69 221 ASP A O 1
ATOM 1775 N N . ILE A 1 222 ? 1.928 -13.382 -4.137 1.00 96.69 222 ILE A N 1
ATOM 1776 C CA . ILE A 1 222 ? 0.914 -14.032 -3.292 1.00 96.69 222 ILE A CA 1
ATOM 1777 C C . ILE A 1 222 ? -0.481 -13.932 -3.922 1.00 96.69 222 ILE A C 1
ATOM 1779 O O . ILE A 1 222 ? -1.223 -14.918 -3.947 1.00 96.69 222 ILE A O 1
ATOM 1783 N N . LEU A 1 223 ? -0.854 -12.754 -4.426 1.00 96.94 223 LEU A N 1
ATOM 1784 C CA . LEU A 1 223 ? -2.181 -12.501 -4.995 1.00 96.94 223 LEU A CA 1
ATOM 1785 C C . LEU A 1 223 ? -2.376 -13.191 -6.346 1.00 96.94 223 LEU A C 1
ATOM 1787 O O . LEU A 1 223 ? -3.466 -13.690 -6.630 1.00 96.94 223 LEU A O 1
ATOM 1791 N N . ARG A 1 224 ? -1.328 -13.256 -7.171 1.00 95.62 224 ARG A N 1
ATOM 1792 C CA . ARG A 1 224 ? -1.356 -13.970 -8.454 1.00 95.62 224 ARG A CA 1
ATOM 1793 C C . ARG A 1 224 ? -1.273 -15.481 -8.303 1.00 95.62 224 ARG A C 1
ATOM 1795 O O . ARG A 1 224 ? -1.683 -16.194 -9.220 1.00 95.62 224 ARG A O 1
ATOM 1802 N N . ASN A 1 225 ? -0.741 -15.968 -7.181 1.00 94.81 225 ASN A N 1
ATOM 1803 C CA . ASN A 1 225 ? -0.552 -17.387 -6.896 1.00 94.81 225 ASN A CA 1
ATOM 1804 C C . ASN A 1 225 ? 0.208 -18.107 -8.027 1.00 94.81 225 ASN A C 1
ATOM 1806 O O . ASN A 1 225 ? -0.301 -19.044 -8.646 1.00 94.81 225 ASN A O 1
ATOM 1810 N N . LYS A 1 226 ? 1.421 -17.624 -8.325 1.00 89.06 226 LYS A N 1
ATOM 1811 C CA . LYS A 1 226 ? 2.334 -18.167 -9.351 1.00 89.06 226 LYS A CA 1
ATOM 1812 C C . LYS A 1 226 ? 1.864 -18.068 -10.813 1.00 89.06 226 LYS A C 1
ATOM 1814 O O . LYS A 1 226 ? 2.467 -18.679 -11.695 1.00 89.06 226 LYS A O 1
ATOM 1819 N N . LYS A 1 227 ? 0.795 -17.317 -11.098 1.00 95.94 227 LYS A N 1
ATOM 1820 C CA . LYS A 1 227 ? 0.261 -17.126 -12.460 1.00 95.94 227 LYS A CA 1
ATOM 1821 C C . LYS A 1 227 ? 0.781 -15.850 -13.104 1.00 95.94 227 LYS A C 1
ATOM 1823 O O . LYS A 1 227 ? 1.032 -14.865 -12.417 1.00 95.94 227 LYS A O 1
ATOM 1828 N N . ASN A 1 228 ? 0.834 -15.829 -14.432 1.00 98.12 228 ASN A N 1
ATOM 1829 C CA . ASN A 1 228 ? 0.929 -14.570 -15.164 1.00 98.12 228 ASN A CA 1
ATOM 1830 C C . ASN A 1 228 ? -0.426 -13.856 -15.139 1.00 98.12 228 ASN A C 1
ATOM 1832 O O . ASN A 1 228 ? -1.448 -14.482 -15.422 1.00 98.12 228 ASN A O 1
ATOM 1836 N N . LEU A 1 229 ? -0.430 -12.559 -14.837 1.00 98.38 229 LEU A N 1
ATOM 1837 C CA . LEU A 1 229 ? -1.586 -11.694 -15.076 1.00 98.38 229 LEU A CA 1
ATOM 1838 C C . LEU A 1 229 ? -1.236 -10.709 -16.176 1.00 98.38 229 LEU A C 1
ATOM 1840 O O . LEU A 1 229 ? -0.322 -9.911 -16.005 1.00 98.38 229 LEU A O 1
ATOM 1844 N N . ILE A 1 230 ? -1.958 -10.777 -17.289 1.00 98.56 230 ILE A N 1
ATOM 1845 C CA . ILE A 1 230 ? -1.716 -9.938 -18.460 1.00 98.56 230 ILE A CA 1
ATOM 1846 C C . ILE A 1 230 ? -2.900 -8.989 -18.627 1.00 98.56 230 ILE A C 1
ATOM 1848 O O . ILE A 1 230 ? -4.050 -9.430 -18.674 1.00 98.56 230 ILE A O 1
ATOM 1852 N N . GLY A 1 231 ? -2.610 -7.693 -18.658 1.00 98.25 231 GLY A N 1
ATOM 1853 C CA . GLY A 1 231 ? -3.581 -6.636 -18.885 1.00 98.25 231 GLY A CA 1
ATOM 1854 C C . GLY A 1 231 ? -4.105 -6.610 -20.317 1.00 98.25 231 GLY A C 1
ATOM 1855 O O . GLY A 1 231 ? -3.648 -7.328 -21.211 1.00 98.25 231 GLY A O 1
ATOM 1856 N N . LYS A 1 232 ? -5.110 -5.772 -20.536 1.00 98.38 232 LYS A N 1
ATOM 1857 C CA . LYS A 1 232 ? -5.787 -5.608 -21.822 1.00 98.38 232 LYS A CA 1
ATOM 1858 C C . LYS A 1 232 ? -4.850 -4.982 -22.848 1.00 98.38 232 LYS A C 1
ATOM 1860 O O . LYS A 1 232 ? -4.012 -4.155 -22.509 1.00 98.38 232 LYS A O 1
ATOM 1865 N N . ASN A 1 233 ? -5.034 -5.347 -24.117 1.00 98.50 233 ASN A N 1
ATOM 1866 C CA . ASN A 1 233 ? -4.277 -4.821 -25.263 1.00 98.50 233 ASN A CA 1
ATOM 1867 C C . ASN A 1 233 ? -2.750 -4.983 -25.160 1.00 98.50 233 ASN A C 1
ATOM 1869 O O . ASN A 1 233 ? -2.008 -4.327 -25.889 1.00 98.50 233 ASN A O 1
ATOM 1873 N N . THR A 1 234 ? -2.274 -5.850 -24.270 1.00 98.75 234 THR A N 1
ATOM 1874 C CA . THR A 1 234 ? -0.851 -6.131 -24.117 1.00 98.75 234 THR A CA 1
ATOM 1875 C C . THR A 1 234 ? -0.406 -7.165 -25.141 1.00 98.75 234 THR A C 1
ATOM 1877 O O . THR A 1 234 ? -1.045 -8.204 -25.315 1.00 98.75 234 THR A O 1
ATOM 1880 N N . LYS A 1 235 ? 0.713 -6.887 -25.811 1.00 98.81 235 LYS A N 1
ATOM 1881 C CA . LYS A 1 235 ? 1.348 -7.784 -26.781 1.00 98.81 235 LYS A CA 1
ATOM 1882 C C . LYS A 1 235 ? 2.575 -8.433 -26.154 1.00 98.81 235 LYS A C 1
ATOM 1884 O O . LYS A 1 235 ? 3.437 -7.740 -25.616 1.00 98.81 235 LYS A O 1
ATOM 1889 N N . ILE A 1 236 ? 2.656 -9.758 -26.234 1.00 98.62 236 ILE A N 1
ATOM 1890 C CA . ILE A 1 236 ? 3.793 -10.538 -25.737 1.00 98.62 236 ILE A CA 1
ATOM 1891 C C . ILE A 1 236 ? 4.414 -11.274 -26.920 1.00 98.62 236 ILE A C 1
ATOM 1893 O O . ILE A 1 236 ? 3.817 -12.198 -27.461 1.00 98.62 236 ILE A O 1
ATOM 1897 N N . GLU A 1 237 ? 5.612 -10.845 -27.299 1.00 98.25 237 GLU A N 1
ATOM 1898 C CA . GLU A 1 237 ? 6.463 -11.475 -28.316 1.00 98.25 237 GLU A CA 1
ATOM 1899 C C . GLU A 1 237 ? 7.632 -12.233 -27.664 1.00 98.25 237 GLU A C 1
ATOM 1901 O O . GLU A 1 237 ? 8.159 -13.189 -28.228 1.00 98.25 237 GLU A O 1
ATOM 1906 N N . GLY A 1 238 ? 8.029 -11.811 -26.458 1.00 97.69 238 GLY A N 1
ATOM 1907 C CA . GLY A 1 238 ? 9.063 -12.443 -25.647 1.00 97.69 238 GLY A CA 1
ATOM 1908 C C . GLY A 1 238 ? 8.515 -13.468 -24.650 1.00 97.69 238 GLY A C 1
ATOM 1909 O O . GLY A 1 238 ? 7.573 -14.209 -24.928 1.00 97.69 238 GLY A O 1
ATOM 1910 N N . LYS A 1 239 ? 9.113 -13.525 -23.452 1.00 98.44 239 LYS A N 1
ATOM 1911 C CA . LYS A 1 239 ? 8.753 -14.506 -22.412 1.00 98.44 239 LYS A CA 1
ATOM 1912 C C . LYS A 1 239 ? 8.364 -13.817 -21.111 1.00 98.44 239 LYS A C 1
ATOM 1914 O O . LYS A 1 239 ? 9.132 -13.018 -20.587 1.00 98.44 239 LYS A O 1
ATOM 1919 N N . VAL A 1 240 ? 7.218 -14.197 -20.552 1.00 98.69 240 VAL A N 1
ATOM 1920 C CA . VAL A 1 240 ? 6.746 -13.728 -19.242 1.00 98.69 240 VAL A CA 1
ATOM 1921 C C . VAL A 1 240 ? 6.551 -14.927 -18.318 1.00 98.69 240 VAL A C 1
ATOM 1923 O O . VAL A 1 240 ? 5.842 -15.871 -18.666 1.00 98.69 240 VAL A O 1
ATOM 1926 N N . GLU A 1 241 ? 7.161 -14.899 -17.137 1.00 98.38 241 GLU A N 1
ATOM 1927 C CA . GLU A 1 241 ? 7.046 -15.947 -16.119 1.00 98.38 241 GLU A CA 1
ATOM 1928 C C . GLU A 1 241 ? 6.710 -15.358 -14.750 1.00 98.38 241 GLU A C 1
ATOM 1930 O O . GLU A 1 241 ? 7.386 -14.454 -14.263 1.00 98.38 241 GLU A O 1
ATOM 1935 N N . ASN A 1 242 ? 5.686 -15.901 -14.097 1.00 97.81 242 ASN A N 1
ATOM 1936 C CA . ASN A 1 242 ? 5.251 -15.504 -12.763 1.00 97.81 242 ASN A CA 1
ATOM 1937 C C . ASN A 1 242 ? 5.213 -13.974 -12.540 1.00 97.81 242 ASN A C 1
ATOM 1939 O O . ASN A 1 242 ? 5.782 -13.468 -11.574 1.00 97.81 242 ASN A O 1
ATOM 1943 N N . SER A 1 243 ? 4.597 -13.226 -13.453 1.00 98.69 243 SER A N 1
ATOM 1944 C CA . SER A 1 243 ? 4.640 -11.755 -13.435 1.00 98.69 243 SER A CA 1
ATOM 1945 C C . SER A 1 243 ? 3.266 -11.124 -13.657 1.00 98.69 243 SER A C 1
ATOM 1947 O O . SER A 1 243 ? 2.387 -11.730 -14.279 1.00 98.69 243 SER A O 1
ATOM 1949 N N . SER A 1 244 ? 3.081 -9.898 -13.168 1.00 98.75 244 SER A N 1
ATOM 1950 C CA . SER A 1 244 ? 1.981 -9.028 -13.589 1.00 98.75 244 SER A CA 1
ATOM 1951 C C . SER A 1 244 ? 2.460 -8.078 -14.678 1.00 98.75 244 SER A C 1
ATOM 1953 O O . SER A 1 244 ? 3.516 -7.457 -14.573 1.00 98.75 244 SER A O 1
ATOM 1955 N N . VAL A 1 245 ? 1.675 -7.975 -15.742 1.00 98.81 245 VAL A N 1
ATOM 1956 C CA . VAL A 1 245 ? 1.861 -7.014 -16.823 1.00 98.81 245 VAL A CA 1
ATOM 1957 C C . VAL A 1 245 ? 0.561 -6.238 -16.967 1.00 98.81 245 VAL A C 1
ATOM 1959 O O . VAL A 1 245 ? -0.500 -6.850 -17.093 1.00 98.81 245 VAL A O 1
ATOM 1962 N N . GLY A 1 246 ? 0.647 -4.914 -16.910 1.00 98.69 246 GLY A N 1
ATOM 1963 C CA . GLY A 1 246 ? -0.467 -3.983 -17.014 1.00 98.69 246 GLY A CA 1
ATOM 1964 C C . GLY A 1 246 ? -1.063 -3.909 -18.416 1.00 98.69 246 GLY A C 1
ATOM 1965 O O . GLY A 1 246 ? -0.804 -4.757 -19.277 1.00 98.69 246 GLY A O 1
ATOM 1966 N N . ASP A 1 247 ? -1.894 -2.895 -18.622 1.00 98.75 247 ASP A N 1
ATOM 1967 C CA . ASP A 1 247 ? -2.595 -2.673 -19.887 1.00 98.75 247 ASP A CA 1
ATOM 1968 C C . ASP A 1 247 ? -1.686 -1.983 -20.922 1.00 98.75 247 ASP A C 1
ATOM 1970 O O . ASP A 1 247 ? -0.822 -1.180 -20.573 1.00 98.75 247 ASP A O 1
ATOM 1974 N N . ASN A 1 248 ? -1.916 -2.252 -22.209 1.00 98.81 248 ASN A N 1
ATOM 1975 C CA . ASN A 1 248 ? -1.230 -1.632 -23.353 1.00 98.81 248 ASN A CA 1
ATOM 1976 C C . ASN A 1 248 ? 0.306 -1.779 -23.340 1.00 98.81 248 ASN A C 1
ATOM 1978 O O . ASN A 1 248 ? 1.024 -0.903 -23.824 1.00 98.81 248 ASN A O 1
ATOM 1982 N N . CYS A 1 249 ? 0.826 -2.869 -22.779 1.00 98.88 249 CYS A N 1
ATOM 1983 C CA . CYS A 1 249 ? 2.262 -3.126 -22.759 1.00 98.88 249 CYS A CA 1
ATOM 1984 C C . CYS A 1 249 ? 2.736 -3.839 -24.029 1.00 98.88 249 CYS A C 1
ATOM 1986 O O . CYS A 1 249 ? 1.990 -4.576 -24.680 1.00 98.88 249 CYS A O 1
ATOM 1988 N N . ILE A 1 250 ? 4.017 -3.674 -24.347 1.00 98.94 250 ILE A N 1
ATOM 1989 C CA . ILE A 1 250 ? 4.695 -4.408 -25.419 1.00 98.94 250 ILE A CA 1
ATOM 1990 C C . ILE A 1 250 ? 5.892 -5.130 -24.805 1.00 98.94 250 ILE A C 1
ATOM 1992 O O . ILE A 1 250 ? 6.852 -4.496 -24.374 1.00 98.94 250 ILE A O 1
ATOM 1996 N N . ILE A 1 251 ? 5.840 -6.460 -24.743 1.00 98.88 251 ILE A N 1
ATOM 1997 C CA . ILE A 1 251 ? 6.877 -7.284 -24.114 1.00 98.88 251 ILE A CA 1
ATOM 1998 C C . ILE A 1 251 ? 7.581 -8.126 -25.176 1.00 98.88 251 ILE A C 1
ATOM 2000 O O . ILE A 1 251 ? 7.105 -9.199 -25.547 1.00 98.88 251 ILE A O 1
ATOM 2004 N N . LYS A 1 252 ? 8.734 -7.649 -25.643 1.00 98.81 252 LYS A N 1
ATOM 2005 C CA . LYS A 1 252 ? 9.622 -8.352 -26.583 1.00 98.81 252 LYS A CA 1
ATOM 2006 C C . LYS A 1 252 ? 10.770 -9.082 -25.873 1.00 98.81 252 LYS A C 1
ATOM 2008 O O . LYS A 1 252 ? 11.323 -10.036 -26.412 1.00 98.81 252 LYS A O 1
ATOM 2013 N N . GLY A 1 253 ? 11.135 -8.637 -24.668 1.00 98.56 253 GLY A N 1
ATOM 2014 C CA . GLY A 1 253 ? 12.181 -9.236 -23.833 1.00 98.56 253 GLY A CA 1
ATOM 2015 C C . GLY A 1 253 ? 11.701 -10.363 -22.906 1.00 98.56 253 GLY A C 1
ATOM 2016 O O . GLY A 1 253 ? 10.628 -10.947 -23.077 1.00 98.56 253 GLY A O 1
ATOM 2017 N N . LYS A 1 254 ? 12.514 -10.680 -21.893 1.00 98.81 254 LYS A N 1
ATOM 2018 C CA . LYS A 1 254 ? 12.217 -11.674 -20.849 1.00 98.81 254 LYS A CA 1
ATOM 2019 C C . LYS A 1 254 ? 11.848 -10.977 -19.540 1.00 98.81 254 LYS A C 1
ATOM 2021 O O . LYS A 1 254 ? 12.621 -10.165 -19.038 1.00 98.81 254 LYS A O 1
ATOM 2026 N N . VAL A 1 255 ? 10.706 -11.337 -18.964 1.00 98.88 255 VAL A N 1
ATOM 2027 C CA . VAL A 1 255 ? 10.198 -10.807 -17.692 1.00 98.88 255 VAL A CA 1
ATOM 2028 C C . VAL A 1 255 ? 9.909 -11.964 -16.739 1.00 98.88 255 VAL A C 1
ATOM 2030 O O . VAL A 1 255 ? 9.203 -12.906 -17.105 1.00 98.88 255 VAL A O 1
ATOM 2033 N N . LYS A 1 256 ? 10.436 -11.907 -15.514 1.00 98.62 256 LYS A N 1
ATOM 2034 C CA . LYS A 1 256 ? 10.255 -12.955 -14.504 1.00 98.62 256 LYS A CA 1
ATOM 2035 C C . LYS A 1 256 ? 10.061 -12.388 -13.102 1.00 98.62 256 LYS A C 1
ATOM 2037 O O . LYS A 1 256 ? 10.817 -11.514 -12.688 1.00 98.62 256 LYS A O 1
ATOM 2042 N N . ASN A 1 257 ? 9.104 -12.924 -12.339 1.00 98.25 257 ASN A N 1
ATOM 2043 C CA . ASN A 1 257 ? 8.823 -12.508 -10.953 1.00 98.25 257 ASN A CA 1
ATOM 2044 C C . ASN A 1 257 ? 8.699 -10.982 -10.789 1.00 98.25 257 ASN A C 1
ATOM 2046 O O . ASN A 1 257 ? 9.150 -10.427 -9.793 1.00 98.25 257 ASN A O 1
ATOM 2050 N N . SER A 1 258 ? 8.178 -10.293 -11.800 1.00 98.69 258 SER A N 1
ATOM 2051 C CA . SER A 1 258 ? 8.240 -8.836 -11.899 1.00 98.69 258 SER A CA 1
ATOM 2052 C C . SER A 1 258 ? 6.859 -8.236 -12.109 1.00 98.69 258 SER A C 1
ATOM 2054 O O . SER A 1 258 ? 5.901 -8.927 -12.461 1.00 98.69 258 SER A O 1
ATOM 2056 N N . MET A 1 259 ? 6.780 -6.929 -11.905 1.00 98.81 259 MET A N 1
ATOM 2057 C CA . MET A 1 259 ? 5.581 -6.132 -12.123 1.00 98.81 259 MET A CA 1
ATOM 2058 C C . MET A 1 259 ? 5.884 -5.094 -13.196 1.00 98.81 259 MET A C 1
ATOM 2060 O O . MET A 1 259 ? 6.746 -4.239 -12.997 1.00 98.81 259 MET A O 1
ATOM 2064 N N . ILE A 1 260 ? 5.186 -5.167 -14.322 1.00 98.88 260 ILE A N 1
ATOM 2065 C CA . ILE A 1 260 ? 5.281 -4.198 -15.415 1.00 98.88 260 ILE A CA 1
ATOM 2066 C C . ILE A 1 260 ? 3.977 -3.412 -15.445 1.00 98.88 260 ILE A C 1
ATOM 2068 O O . ILE A 1 260 ? 2.926 -3.996 -15.692 1.00 98.88 260 ILE A O 1
ATOM 2072 N N . MET A 1 261 ? 4.019 -2.113 -15.166 1.00 98.56 261 MET A N 1
ATOM 2073 C CA . MET A 1 261 ? 2.818 -1.275 -15.149 1.00 98.56 261 MET A CA 1
ATOM 2074 C C . MET A 1 261 ? 2.413 -0.837 -16.563 1.00 98.56 261 MET A C 1
ATOM 2076 O O . MET A 1 261 ? 3.116 -1.103 -17.533 1.00 98.56 261 MET A O 1
ATOM 2080 N N . ASP A 1 262 ? 1.255 -0.189 -16.668 1.00 98.62 262 ASP A N 1
ATOM 2081 C CA . ASP A 1 262 ? 0.589 0.122 -17.934 1.00 98.62 262 ASP A CA 1
ATOM 2082 C C . ASP A 1 262 ? 1.446 0.960 -18.903 1.00 98.62 262 ASP A C 1
ATOM 2084 O O . ASP A 1 262 ? 2.230 1.827 -18.501 1.00 98.62 262 ASP A O 1
ATOM 2088 N N . ASN A 1 263 ? 1.196 0.773 -20.200 1.00 98.81 263 ASN A N 1
ATOM 2089 C CA . ASN A 1 263 ? 1.809 1.514 -21.307 1.00 98.81 263 ASN A CA 1
ATOM 2090 C C . ASN A 1 263 ? 3.343 1.393 -21.358 1.00 98.81 263 ASN A C 1
ATOM 2092 O O . ASN A 1 263 ? 4.029 2.312 -21.804 1.00 98.81 263 ASN A O 1
ATOM 2096 N N . THR A 1 264 ? 3.889 0.273 -20.884 1.00 98.88 264 THR A N 1
ATOM 2097 C CA . THR A 1 264 ? 5.335 0.051 -20.809 1.00 98.88 264 THR A CA 1
ATOM 2098 C C . THR A 1 264 ? 5.817 -0.910 -21.887 1.00 98.88 264 THR A C 1
ATOM 2100 O O . THR A 1 264 ? 5.196 -1.935 -22.178 1.00 98.88 264 THR A O 1
ATOM 2103 N N . THR A 1 265 ? 6.962 -0.575 -22.475 1.00 98.94 265 THR A N 1
ATOM 2104 C CA . THR A 1 265 ? 7.642 -1.388 -23.482 1.00 98.94 265 THR A CA 1
ATOM 2105 C C . THR A 1 265 ? 8.911 -1.991 -22.896 1.00 98.94 265 THR A C 1
ATOM 2107 O O . THR A 1 265 ? 9.781 -1.268 -22.413 1.00 98.94 265 THR A O 1
ATOM 2110 N N . ILE A 1 266 ? 9.020 -3.317 -22.967 1.00 98.88 266 ILE A N 1
ATOM 2111 C CA . ILE A 1 266 ? 10.238 -4.074 -22.674 1.00 98.88 266 ILE A CA 1
ATOM 2112 C C . ILE A 1 266 ? 10.788 -4.582 -24.006 1.00 98.88 266 ILE A C 1
ATOM 2114 O O . ILE A 1 266 ? 10.207 -5.484 -24.616 1.00 98.88 266 ILE A O 1
ATOM 2118 N N . GLU A 1 267 ? 11.888 -3.996 -24.464 1.00 98.75 267 GLU A N 1
ATOM 2119 C CA . GLU A 1 267 ? 12.460 -4.265 -25.782 1.00 98.75 267 GLU A CA 1
ATOM 2120 C C . GLU A 1 267 ? 13.102 -5.646 -25.905 1.00 98.75 267 GLU A C 1
ATOM 2122 O O . GLU A 1 267 ? 13.362 -6.343 -24.915 1.00 98.75 267 GLU A O 1
ATOM 2127 N N . LYS A 1 268 ? 13.355 -6.045 -27.157 1.00 98.44 268 LYS A N 1
ATOM 2128 C CA . LYS A 1 268 ? 14.019 -7.313 -27.476 1.00 98.44 268 LYS A CA 1
ATOM 2129 C C . LYS A 1 268 ? 15.365 -7.405 -26.746 1.00 98.44 268 LYS A C 1
ATOM 2131 O O . LYS A 1 268 ? 15.998 -6.393 -26.461 1.00 98.44 268 LYS A O 1
ATOM 2136 N N . ASP A 1 269 ? 15.753 -8.629 -26.395 1.00 97.06 269 ASP A N 1
ATOM 2137 C CA . ASP A 1 269 ? 16.998 -8.961 -25.684 1.00 97.06 269 ASP A CA 1
ATOM 2138 C C . ASP A 1 269 ? 17.112 -8.378 -24.262 1.00 97.06 269 ASP A C 1
ATOM 2140 O O . ASP A 1 269 ? 18.088 -8.634 -23.556 1.00 97.06 269 ASP A O 1
ATOM 2144 N N . SER A 1 270 ? 16.067 -7.694 -23.784 1.00 98.75 270 SER A N 1
ATOM 2145 C CA . SER A 1 270 ? 16.001 -7.205 -22.410 1.00 98.75 270 SER A CA 1
ATOM 2146 C C . SER A 1 270 ? 15.678 -8.312 -21.412 1.00 98.75 270 SER A C 1
ATOM 2148 O O . SER A 1 270 ? 14.960 -9.269 -21.722 1.00 98.75 270 SER A O 1
ATOM 2150 N N . VAL A 1 271 ? 16.160 -8.151 -20.180 1.00 98.81 271 VAL A N 1
ATOM 2151 C CA . VAL A 1 271 ? 15.898 -9.063 -19.058 1.00 98.81 271 VAL A CA 1
ATOM 2152 C C . VAL A 1 271 ? 15.443 -8.265 -17.842 1.00 98.81 271 VAL A C 1
ATOM 2154 O O . VAL A 1 271 ? 16.169 -7.395 -17.368 1.00 98.81 271 VAL A O 1
ATOM 2157 N N . VAL A 1 272 ? 14.264 -8.589 -17.317 1.00 98.88 272 VAL A N 1
ATOM 2158 C CA . VAL A 1 272 ? 13.685 -7.980 -16.115 1.00 98.88 272 VAL A CA 1
ATOM 2159 C C . VAL A 1 272 ? 13.327 -9.082 -15.122 1.00 98.88 272 VAL A C 1
ATOM 2161 O O . VAL A 1 272 ? 12.444 -9.900 -15.383 1.00 98.88 272 VAL A O 1
ATOM 2164 N N . GLU A 1 273 ? 14.010 -9.118 -13.983 1.00 98.75 273 GLU A N 1
ATOM 2165 C CA . GLU A 1 273 ? 13.811 -10.127 -12.942 1.00 98.75 273 GLU A CA 1
ATOM 2166 C C . GLU A 1 273 ? 13.609 -9.481 -11.572 1.00 98.75 273 GLU A C 1
ATOM 2168 O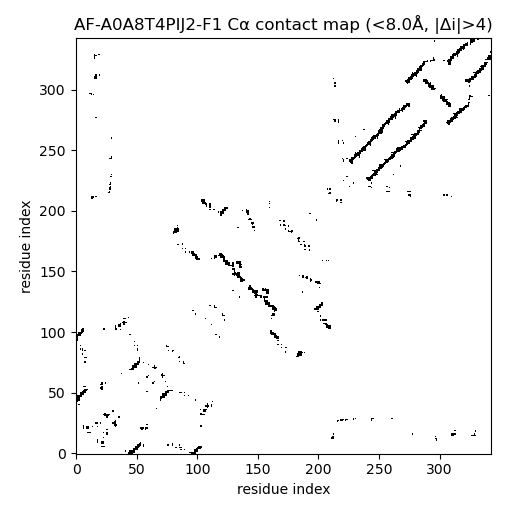 O . GLU A 1 273 ? 14.366 -8.589 -11.189 1.00 98.75 273 GLU A O 1
ATOM 2173 N N . ASP A 1 274 ? 12.604 -9.945 -10.822 1.00 98.50 274 ASP A N 1
ATOM 2174 C CA . ASP A 1 274 ? 12.297 -9.483 -9.458 1.00 98.50 274 ASP A CA 1
ATOM 2175 C C . ASP A 1 274 ? 12.250 -7.951 -9.339 1.00 98.50 274 ASP A C 1
ATOM 2177 O O . ASP A 1 274 ? 12.794 -7.366 -8.402 1.00 98.50 274 ASP A O 1
ATOM 2181 N N . SER A 1 275 ? 11.654 -7.297 -10.335 1.00 98.81 275 SER A N 1
ATOM 2182 C CA . SER A 1 275 ? 11.706 -5.848 -10.522 1.00 98.81 275 SER A CA 1
ATOM 2183 C C . SER A 1 275 ? 10.316 -5.237 -10.656 1.00 98.81 275 SER A C 1
ATOM 2185 O O . SER A 1 275 ? 9.365 -5.891 -11.087 1.00 98.81 275 SER A O 1
ATOM 2187 N N . ILE A 1 276 ? 10.208 -3.953 -10.320 1.00 98.81 276 ILE A N 1
ATOM 2188 C CA . ILE A 1 276 ? 9.011 -3.146 -10.573 1.00 98.81 276 ILE A CA 1
ATOM 2189 C C . ILE A 1 276 ? 9.358 -2.120 -11.641 1.00 98.81 276 ILE A C 1
ATOM 2191 O O . ILE A 1 276 ? 10.262 -1.311 -11.440 1.00 98.81 276 ILE A O 1
ATOM 2195 N N . ILE A 1 277 ? 8.630 -2.142 -12.753 1.00 98.81 277 ILE A N 1
ATOM 2196 C CA . ILE A 1 277 ? 8.763 -1.193 -13.855 1.00 98.81 277 ILE A CA 1
ATOM 2197 C C . ILE A 1 277 ? 7.480 -0.367 -13.929 1.00 98.81 277 ILE A C 1
ATOM 2199 O O . ILE A 1 277 ? 6.398 -0.922 -14.117 1.00 98.81 277 ILE A O 1
ATOM 2203 N N . GLY A 1 278 ? 7.608 0.944 -13.730 1.00 98.56 278 GLY A N 1
ATOM 2204 C CA . GLY A 1 278 ? 6.517 1.912 -13.677 1.00 98.56 278 GLY A CA 1
ATOM 2205 C C . GLY A 1 278 ? 5.779 2.091 -15.000 1.00 98.56 278 GLY A C 1
ATOM 2206 O O . GLY A 1 278 ? 6.015 1.381 -15.976 1.00 98.56 278 GLY A O 1
ATOM 2207 N N . GLU A 1 279 ? 4.832 3.022 -15.011 1.00 98.69 279 GLU A N 1
ATOM 2208 C CA . GLU A 1 279 ? 3.979 3.285 -16.173 1.00 98.69 279 GLU A CA 1
ATOM 2209 C C . GLU A 1 279 ? 4.702 4.133 -17.216 1.00 98.69 279 GLU A C 1
ATOM 2211 O O . GLU A 1 279 ? 5.463 5.040 -16.869 1.00 98.69 279 GLU A O 1
ATOM 2216 N N . ASN A 1 280 ? 4.374 3.931 -18.493 1.00 98.75 280 ASN A N 1
ATOM 2217 C CA . ASN A 1 280 ? 4.953 4.691 -19.608 1.00 98.75 280 ASN A CA 1
ATOM 2218 C C . ASN A 1 280 ? 6.487 4.590 -19.659 1.00 98.75 280 ASN A C 1
ATOM 2220 O O . ASN A 1 280 ? 7.169 5.578 -19.936 1.00 98.75 280 ASN A O 1
ATOM 2224 N N . VAL A 1 281 ? 7.034 3.421 -19.325 1.00 98.88 281 VAL A N 1
ATOM 2225 C CA . VAL A 1 281 ? 8.475 3.173 -19.368 1.00 98.88 281 VAL A CA 1
ATOM 2226 C C . VAL A 1 281 ? 8.853 2.567 -20.714 1.00 98.88 281 VAL A C 1
ATOM 2228 O O . VAL A 1 281 ? 8.180 1.674 -21.227 1.00 98.88 281 VAL A O 1
ATOM 2231 N N . TYR A 1 282 ? 9.967 3.023 -21.271 1.00 98.88 282 TYR A N 1
ATOM 2232 C CA . TYR A 1 282 ? 10.687 2.296 -22.310 1.00 98.88 282 TYR A CA 1
ATOM 2233 C C . TYR A 1 282 ? 11.923 1.670 -21.674 1.00 98.88 282 TYR A C 1
ATOM 2235 O O . TYR A 1 282 ? 12.702 2.374 -21.030 1.00 98.88 282 TYR A O 1
ATOM 2243 N N . PHE A 1 283 ? 12.095 0.359 -21.822 1.00 98.88 283 PHE A N 1
ATOM 2244 C CA . PHE A 1 283 ? 13.211 -0.364 -21.229 1.00 98.88 283 PHE A CA 1
ATOM 2245 C C . PHE A 1 283 ? 13.885 -1.275 -22.250 1.00 98.88 283 PHE A C 1
ATOM 2247 O O . PHE A 1 283 ? 13.298 -2.263 -22.698 1.00 98.88 283 PHE A O 1
ATOM 2254 N N . LYS A 1 284 ? 15.144 -0.965 -22.555 1.00 98.81 284 LYS A N 1
ATOM 2255 C CA . LYS A 1 284 ? 16.072 -1.795 -23.318 1.00 98.81 284 LYS A CA 1
ATOM 2256 C C . LYS A 1 284 ? 17.323 -2.033 -22.476 1.00 98.81 284 LYS A C 1
ATOM 2258 O O . LYS A 1 284 ? 18.105 -1.110 -22.258 1.00 98.81 284 LYS A O 1
ATOM 2263 N N . GLY A 1 285 ? 17.502 -3.248 -21.965 1.00 98.44 285 GLY A N 1
ATOM 2264 C CA . GLY A 1 285 ? 18.637 -3.566 -21.096 1.00 98.44 285 GLY A CA 1
ATOM 2265 C C . GLY A 1 285 ? 18.377 -4.688 -20.095 1.00 98.44 285 GLY A C 1
ATOM 2266 O O . GLY A 1 285 ? 17.522 -5.549 -20.299 1.00 98.44 285 GLY A O 1
ATOM 2267 N N . ALA A 1 286 ? 19.122 -4.698 -18.992 1.00 98.62 286 ALA A N 1
ATOM 2268 C CA . ALA A 1 286 ? 19.056 -5.748 -17.982 1.00 98.62 286 ALA A CA 1
ATOM 2269 C C . ALA A 1 286 ? 18.876 -5.193 -16.562 1.00 98.62 286 ALA A C 1
ATOM 2271 O O . ALA A 1 286 ? 19.697 -4.421 -16.075 1.00 98.62 286 ALA A O 1
ATOM 2272 N N . ALA A 1 287 ? 17.834 -5.661 -15.879 1.00 98.38 287 ALA A N 1
ATOM 2273 C CA . ALA A 1 287 ? 17.609 -5.522 -14.444 1.00 98.38 287 ALA A CA 1
ATOM 2274 C C . ALA A 1 287 ? 17.470 -6.935 -13.863 1.00 98.38 287 ALA A C 1
ATOM 2276 O O . ALA A 1 287 ? 16.401 -7.547 -13.916 1.00 98.38 287 ALA A O 1
ATOM 2277 N N . LYS A 1 288 ? 18.588 -7.494 -13.393 1.00 97.44 288 LYS A N 1
ATOM 2278 C CA . LYS A 1 288 ? 18.664 -8.886 -12.923 1.00 97.44 288 LYS A CA 1
ATOM 2279 C C . LYS A 1 288 ? 18.436 -8.977 -11.421 1.00 97.44 288 LYS A C 1
ATOM 2281 O O . LYS A 1 288 ? 18.707 -8.036 -10.686 1.00 97.44 288 LYS A O 1
ATOM 2286 N N . SER A 1 289 ? 17.982 -10.139 -10.969 1.00 97.00 289 SER A N 1
ATOM 2287 C CA . SER A 1 289 ? 17.693 -10.405 -9.561 1.00 97.00 289 SER A CA 1
ATOM 2288 C C . SER A 1 289 ? 18.952 -10.396 -8.688 1.00 97.00 289 SER A C 1
ATOM 2290 O O . SER A 1 289 ? 19.930 -11.079 -8.997 1.00 97.00 289 SER A O 1
ATOM 2292 N N . GLY A 1 290 ? 18.907 -9.703 -7.551 1.00 97.06 290 GLY A N 1
ATOM 2293 C CA . GLY A 1 290 ? 19.839 -9.876 -6.436 1.00 97.06 290 GLY A CA 1
ATOM 2294 C C . GLY A 1 290 ? 19.170 -10.575 -5.254 1.00 97.06 290 GLY A C 1
ATOM 2295 O O . GLY A 1 290 ? 17.955 -10.478 -5.077 1.00 97.06 290 GLY A O 1
ATOM 2296 N N . ARG A 1 291 ? 19.959 -11.267 -4.423 1.00 96.75 291 ARG A N 1
ATOM 2297 C CA . ARG A 1 291 ? 19.504 -11.864 -3.155 1.00 96.75 291 ARG A CA 1
ATOM 2298 C C . ARG A 1 291 ? 20.174 -11.179 -1.976 1.00 96.75 291 ARG A C 1
ATOM 2300 O O . ARG A 1 291 ? 21.382 -10.974 -2.022 1.00 96.75 291 ARG A O 1
ATOM 2307 N N . ASN A 1 292 ? 19.408 -10.898 -0.923 1.00 95.50 292 ASN A N 1
ATOM 2308 C CA . ASN A 1 292 ? 19.889 -10.238 0.295 1.00 95.50 292 ASN A CA 1
ATOM 2309 C C . ASN A 1 292 ? 20.704 -8.973 -0.021 1.00 95.50 292 ASN A C 1
ATOM 2311 O O . ASN A 1 292 ? 21.812 -8.789 0.482 1.00 95.50 292 ASN A O 1
ATOM 2315 N N . ILE A 1 293 ? 20.162 -8.128 -0.898 1.00 96.06 293 ILE A N 1
ATOM 2316 C CA . ILE A 1 293 ? 20.817 -6.895 -1.333 1.00 96.06 293 ILE A CA 1
ATOM 2317 C C . ILE A 1 293 ? 20.314 -5.709 -0.518 1.00 96.06 293 ILE A C 1
ATOM 2319 O O . ILE A 1 293 ? 19.210 -5.734 0.023 1.00 96.06 293 ILE A O 1
ATOM 2323 N N . ASN A 1 294 ? 21.116 -4.653 -0.439 1.00 96.12 294 ASN A N 1
ATOM 2324 C CA . ASN A 1 294 ? 20.688 -3.401 0.168 1.00 96.12 294 ASN A CA 1
ATOM 2325 C C . ASN A 1 294 ? 20.067 -2.494 -0.894 1.00 96.12 294 ASN A C 1
ATOM 2327 O O . ASN A 1 294 ? 20.672 -2.254 -1.935 1.00 96.12 294 ASN A O 1
ATOM 2331 N N . SER A 1 295 ? 18.891 -1.948 -0.596 1.00 96.81 295 SER A N 1
ATOM 2332 C CA . SER A 1 295 ? 18.313 -0.812 -1.315 1.00 96.81 295 SER A CA 1
ATOM 2333 C C . SER A 1 295 ? 18.206 0.373 -0.364 1.00 96.81 295 SER A C 1
ATOM 2335 O O . SER A 1 295 ? 17.784 0.226 0.785 1.00 96.81 295 SER A O 1
ATOM 2337 N N . MET A 1 296 ? 18.543 1.568 -0.843 1.00 96.38 296 MET A N 1
ATOM 2338 C CA . MET A 1 296 ? 18.470 2.780 -0.029 1.00 96.38 296 MET A CA 1
ATOM 2339 C C . MET A 1 296 ? 17.013 3.186 0.228 1.00 96.38 296 MET A C 1
ATOM 2341 O O . MET A 1 296 ? 16.185 3.189 -0.680 1.00 96.38 296 MET A O 1
ATOM 2345 N N . VAL A 1 297 ? 16.678 3.538 1.465 1.00 94.62 297 VAL A N 1
ATOM 2346 C CA . VAL A 1 297 ? 15.384 4.107 1.856 1.00 94.62 297 VAL A CA 1
ATOM 2347 C C . VAL A 1 297 ? 15.651 5.231 2.839 1.00 94.62 297 VAL A C 1
ATOM 2349 O O . VAL A 1 297 ? 16.135 4.985 3.943 1.00 94.62 297 VAL A O 1
ATOM 2352 N N . LYS A 1 298 ? 15.319 6.468 2.454 1.00 91.44 298 LYS A N 1
ATOM 2353 C CA . LYS A 1 298 ? 15.639 7.668 3.245 1.00 91.44 298 LYS A CA 1
ATOM 2354 C C . LYS A 1 298 ? 17.110 7.678 3.688 1.00 91.44 298 LYS A C 1
ATOM 2356 O O . LYS A 1 298 ? 17.385 7.746 4.884 1.00 91.44 298 LYS A O 1
ATOM 2361 N N . GLU A 1 299 ? 18.015 7.506 2.723 1.00 90.12 299 GLU A N 1
ATOM 2362 C CA . GLU A 1 299 ? 19.475 7.501 2.934 1.00 90.12 299 GLU A CA 1
ATOM 2363 C C . GLU A 1 299 ? 20.002 6.365 3.829 1.00 90.12 299 GLU A C 1
ATOM 2365 O O . GLU A 1 299 ? 21.177 6.341 4.181 1.00 90.12 299 GLU A O 1
ATOM 2370 N N . LYS A 1 300 ? 19.168 5.378 4.176 1.00 93.31 300 LYS A N 1
ATOM 2371 C CA . LYS A 1 300 ? 19.584 4.207 4.954 1.00 93.31 300 LYS A CA 1
ATOM 2372 C C . LYS A 1 300 ? 19.494 2.938 4.114 1.00 93.31 300 LYS A C 1
ATOM 2374 O O . LYS A 1 300 ? 18.478 2.749 3.444 1.00 93.31 300 LYS A O 1
ATOM 2379 N N . PRO A 1 301 ? 20.495 2.047 4.161 1.00 95.38 301 PRO A N 1
ATOM 2380 C CA . PRO A 1 301 ? 20.386 0.751 3.513 1.00 95.38 301 PRO A CA 1
ATOM 2381 C C . PRO A 1 301 ? 19.323 -0.088 4.226 1.00 95.38 301 PRO A C 1
ATOM 2383 O O . PRO A 1 301 ? 19.316 -0.198 5.454 1.00 95.38 301 PRO A O 1
ATOM 2386 N N . VAL A 1 302 ? 18.419 -0.680 3.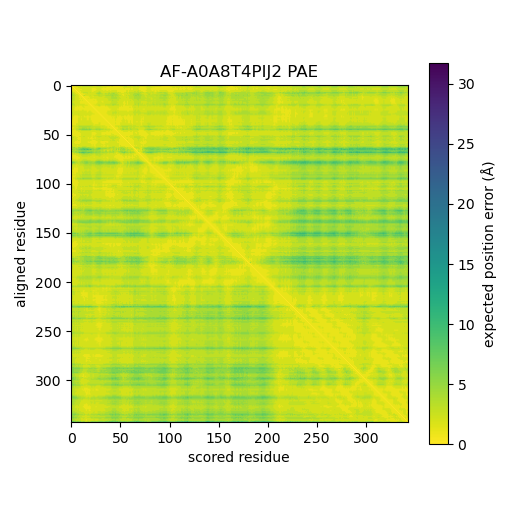452 1.00 95.25 302 VAL A N 1
ATOM 2387 C CA . VAL A 1 302 ? 17.436 -1.651 3.934 1.00 95.25 302 VAL A CA 1
ATOM 2388 C C . VAL A 1 302 ? 17.596 -2.929 3.127 1.00 95.25 302 VAL A C 1
ATOM 2390 O O . VAL A 1 302 ? 17.661 -2.892 1.897 1.00 95.25 302 VAL A O 1
ATOM 2393 N N . LEU A 1 303 ? 17.659 -4.058 3.830 1.00 95.19 303 LEU A N 1
ATOM 2394 C CA . LEU A 1 303 ? 17.818 -5.368 3.218 1.00 95.19 303 LEU A CA 1
ATOM 2395 C C . LEU A 1 303 ? 16.539 -5.771 2.472 1.00 95.19 303 LEU A C 1
ATOM 2397 O O . LEU A 1 303 ? 15.475 -5.913 3.080 1.00 95.19 303 LEU A O 1
ATOM 2401 N N . ALA A 1 304 ? 16.661 -6.016 1.171 1.00 95.38 304 ALA A N 1
ATOM 2402 C CA . ALA A 1 304 ? 15.656 -6.692 0.368 1.00 95.38 304 ALA A CA 1
ATOM 2403 C C . ALA A 1 304 ? 16.123 -8.129 0.096 1.00 95.38 304 ALA A C 1
ATOM 2405 O O . ALA A 1 304 ? 17.177 -8.366 -0.495 1.00 95.38 304 ALA A O 1
ATOM 2406 N N . GLU A 1 305 ? 15.322 -9.106 0.528 1.00 92.88 305 GLU A N 1
ATOM 2407 C CA . GLU A 1 305 ? 15.629 -10.536 0.360 1.00 92.88 305 GLU A CA 1
ATOM 2408 C C . GLU A 1 305 ? 15.813 -10.909 -1.112 1.00 92.88 305 GLU A C 1
ATOM 2410 O O . GLU A 1 305 ? 16.685 -11.711 -1.448 1.00 92.88 305 GLU A O 1
ATOM 2415 N N . ARG A 1 306 ? 14.998 -10.315 -1.989 1.00 95.25 306 ARG A N 1
ATOM 2416 C CA . ARG A 1 306 ? 15.075 -10.501 -3.431 1.00 95.25 306 ARG A CA 1
ATOM 2417 C C . ARG A 1 306 ? 14.581 -9.257 -4.157 1.00 95.25 306 ARG A C 1
ATOM 2419 O O . ARG A 1 306 ? 13.448 -8.840 -3.931 1.00 95.25 306 ARG A O 1
ATOM 2426 N N . LEU A 1 307 ? 15.434 -8.668 -4.988 1.00 98.19 307 LEU A N 1
ATOM 2427 C CA . LEU A 1 307 ? 15.119 -7.455 -5.741 1.00 98.19 307 LEU A CA 1
ATOM 2428 C C . LEU A 1 307 ? 16.090 -7.292 -6.915 1.00 98.19 307 LEU A C 1
ATOM 2430 O O . LEU A 1 307 ? 17.299 -7.418 -6.728 1.00 98.19 307 LEU A O 1
ATOM 2434 N N . GLY A 1 308 ? 15.558 -7.014 -8.103 1.00 98.50 308 GLY A N 1
ATOM 2435 C CA . GLY A 1 308 ? 16.296 -6.462 -9.235 1.00 98.50 308 GLY A CA 1
ATOM 2436 C C . GLY A 1 308 ? 16.324 -4.940 -9.147 1.00 98.50 308 GLY A C 1
ATOM 2437 O O . GLY A 1 308 ? 17.099 -4.394 -8.372 1.00 98.50 308 GLY A O 1
ATOM 2438 N N . ALA A 1 309 ? 15.460 -4.243 -9.879 1.00 98.44 309 ALA A N 1
ATOM 2439 C CA . ALA A 1 309 ? 15.371 -2.783 -9.865 1.00 98.44 309 ALA A CA 1
ATOM 2440 C C . ALA A 1 309 ? 13.950 -2.276 -9.575 1.00 98.44 309 ALA A C 1
ATOM 2442 O O . ALA A 1 309 ? 12.956 -2.963 -9.823 1.00 98.44 309 ALA A O 1
ATOM 2443 N N . ILE A 1 310 ? 13.854 -1.036 -9.089 1.00 98.69 310 ILE A N 1
ATOM 2444 C CA . ILE A 1 310 ? 12.593 -0.282 -9.036 1.00 98.69 310 ILE A CA 1
ATOM 2445 C C . ILE A 1 310 ? 12.710 0.912 -9.980 1.00 98.69 310 ILE A C 1
ATOM 2447 O O . ILE A 1 310 ? 13.396 1.886 -9.679 1.00 98.69 310 ILE A O 1
ATOM 2451 N N . ILE A 1 311 ? 12.032 0.857 -11.117 1.00 98.75 311 ILE A N 1
ATOM 2452 C CA . ILE A 1 311 ? 12.022 1.923 -12.117 1.00 98.75 311 ILE A CA 1
ATOM 2453 C C . ILE A 1 311 ? 10.671 2.624 -12.033 1.00 98.75 311 ILE A C 1
ATOM 2455 O O . ILE A 1 311 ? 9.637 1.981 -12.190 1.00 98.75 311 ILE A O 1
ATOM 2459 N N . ALA A 1 312 ? 10.661 3.921 -11.741 1.00 98.50 312 ALA A N 1
ATOM 2460 C CA . ALA A 1 312 ? 9.423 4.686 -11.646 1.00 98.50 312 ALA A CA 1
ATOM 2461 C C . ALA A 1 312 ? 8.862 5.082 -13.021 1.00 98.50 312 ALA A C 1
ATOM 2463 O O . ALA A 1 312 ? 9.432 4.776 -14.066 1.00 98.50 312 ALA A O 1
ATOM 2464 N N . ASP A 1 313 ? 7.714 5.758 -13.009 1.00 98.56 313 ASP A N 1
ATOM 2465 C CA . ASP A 1 313 ? 6.987 6.108 -14.228 1.00 98.56 313 ASP A CA 1
ATOM 2466 C C . ASP A 1 313 ? 7.810 7.010 -15.169 1.00 98.56 313 ASP A C 1
ATOM 2468 O O . ASP A 1 313 ? 8.584 7.868 -14.731 1.00 98.56 313 ASP A O 1
ATOM 2472 N N . LYS A 1 314 ? 7.558 6.887 -16.475 1.00 98.56 314 LYS A N 1
ATOM 2473 C CA . LYS A 1 314 ? 8.101 7.763 -17.529 1.00 98.56 314 LYS A CA 1
ATOM 2474 C C . LYS A 1 314 ? 9.627 7.735 -17.658 1.00 98.56 314 LYS A C 1
ATOM 2476 O O . LYS A 1 314 ? 10.230 8.723 -18.071 1.00 98.56 314 LYS A O 1
ATOM 2481 N N . VAL A 1 315 ? 10.264 6.630 -17.286 1.00 98.81 315 VAL A N 1
ATOM 2482 C CA . VAL A 1 315 ? 11.696 6.419 -17.529 1.00 98.81 315 VAL A CA 1
ATOM 2483 C C . VAL A 1 315 ? 11.913 5.909 -18.953 1.00 98.81 315 VAL A C 1
ATOM 2485 O O . VAL A 1 315 ? 11.206 5.017 -19.416 1.00 98.81 315 VAL A O 1
ATOM 2488 N N . ALA A 1 316 ? 12.919 6.449 -19.634 1.00 98.75 316 ALA A N 1
ATOM 2489 C CA . ALA A 1 316 ? 13.465 5.871 -20.856 1.00 98.75 316 ALA A CA 1
ATOM 2490 C C . ALA A 1 316 ? 14.853 5.302 -20.548 1.00 98.75 316 ALA A C 1
ATOM 2492 O O . ALA A 1 316 ? 15.792 6.045 -20.267 1.00 98.75 316 ALA A O 1
ATOM 2493 N N . ALA A 1 317 ? 14.963 3.981 -20.557 1.00 98.31 317 ALA A N 1
ATOM 2494 C CA . ALA A 1 317 ? 16.199 3.263 -20.310 1.00 98.31 317 ALA A CA 1
ATOM 2495 C C . ALA A 1 317 ? 16.657 2.579 -21.598 1.00 98.31 317 ALA A C 1
ATOM 2497 O O . ALA A 1 317 ? 15.951 1.713 -22.117 1.00 98.31 317 ALA A O 1
ATOM 2498 N N . GLU A 1 318 ? 17.817 2.981 -22.109 1.00 98.12 318 GLU A N 1
ATOM 2499 C CA . GLU A 1 318 ? 18.360 2.497 -23.376 1.00 98.12 318 GLU A CA 1
ATOM 2500 C C . GLU A 1 318 ? 19.770 1.942 -23.189 1.00 98.12 318 GLU A C 1
ATOM 2502 O O . GLU A 1 318 ? 20.660 2.630 -22.696 1.00 98.12 318 GLU A O 1
ATOM 2507 N N . ASP A 1 319 ? 19.949 0.674 -23.558 1.00 97.75 319 ASP A N 1
ATOM 2508 C CA . ASP A 1 319 ? 21.204 -0.065 -23.428 1.00 97.75 319 ASP A CA 1
ATOM 2509 C C . ASP A 1 319 ? 21.776 0.006 -22.000 1.00 97.75 319 ASP A C 1
ATOM 2511 O O . ASP A 1 319 ? 22.941 0.337 -21.766 1.00 97.75 319 ASP A O 1
ATOM 2515 N N . VAL A 1 320 ? 20.910 -0.288 -21.020 1.00 98.31 320 VAL A N 1
ATOM 2516 C CA . VAL A 1 320 ? 21.246 -0.228 -19.590 1.00 98.31 320 VAL A CA 1
ATOM 2517 C C . VAL A 1 320 ? 21.597 -1.581 -18.979 1.00 98.31 320 VAL A C 1
ATOM 2519 O O . VAL A 1 320 ? 20.996 -2.610 -19.292 1.00 98.31 320 VAL A O 1
ATOM 2522 N N . PHE A 1 321 ? 22.485 -1.559 -17.989 1.00 98.50 321 PHE A N 1
ATOM 2523 C CA . PHE A 1 321 ? 22.609 -2.610 -16.981 1.00 98.50 321 PHE A CA 1
ATOM 2524 C C . PHE A 1 321 ? 22.388 -1.992 -15.603 1.00 98.50 321 PHE A C 1
ATOM 2526 O O . PHE A 1 321 ? 23.159 -1.139 -15.174 1.00 98.50 321 PHE A O 1
ATOM 2533 N N . ILE A 1 322 ? 21.328 -2.402 -14.909 1.00 98.56 322 ILE A N 1
ATOM 2534 C CA . ILE A 1 322 ? 20.971 -1.864 -13.596 1.00 98.56 322 ILE A CA 1
ATOM 2535 C C . ILE A 1 322 ? 21.353 -2.875 -12.523 1.00 98.56 322 ILE A C 1
ATOM 2537 O O . ILE A 1 322 ? 20.863 -4.010 -12.509 1.00 98.56 322 ILE A O 1
ATOM 2541 N N . LYS A 1 323 ? 22.214 -2.442 -11.602 1.00 98.12 323 LYS A N 1
ATOM 2542 C CA . LYS A 1 323 ? 22.629 -3.245 -10.458 1.00 98.12 323 LYS A CA 1
ATOM 2543 C C . LYS A 1 323 ? 21.428 -3.550 -9.541 1.00 98.12 323 LYS A C 1
ATOM 2545 O O . LYS A 1 323 ? 20.593 -2.672 -9.308 1.00 98.12 323 LYS A O 1
ATOM 2550 N N . PRO A 1 324 ? 21.338 -4.770 -8.977 1.00 98.31 324 PRO A N 1
ATOM 2551 C CA . PRO A 1 324 ? 20.288 -5.109 -8.026 1.00 98.31 324 PRO A CA 1
ATOM 2552 C C . PRO A 1 324 ? 20.216 -4.139 -6.837 1.00 98.31 324 PRO A C 1
ATOM 2554 O O . PRO A 1 324 ? 21.238 -3.825 -6.228 1.00 98.31 324 PRO A O 1
ATOM 2557 N N . GLY A 1 325 ? 19.008 -3.705 -6.483 1.00 97.44 325 GLY A N 1
ATOM 2558 C CA . GLY A 1 325 ? 18.738 -2.747 -5.408 1.00 97.44 325 GLY A CA 1
ATOM 2559 C C . GLY A 1 325 ? 18.642 -1.290 -5.842 1.00 97.44 325 GLY A C 1
ATOM 2560 O O . GLY A 1 325 ? 18.156 -0.472 -5.059 1.00 97.44 325 GLY A O 1
ATOM 2561 N N . CYS A 1 326 ? 19.051 -0.961 -7.069 1.00 98.19 326 CYS A N 1
ATOM 2562 C CA . CYS A 1 326 ? 18.971 0.402 -7.579 1.00 98.19 326 CYS A CA 1
ATOM 2563 C C . CYS A 1 326 ? 17.530 0.812 -7.900 1.00 98.19 326 CYS A C 1
ATOM 2565 O O . CYS A 1 326 ? 16.697 0.022 -8.367 1.00 98.19 326 CYS A O 1
ATOM 2567 N N . LYS A 1 327 ? 17.255 2.094 -7.673 1.00 98.50 327 LYS A N 1
ATOM 2568 C CA . LYS A 1 327 ? 15.973 2.730 -7.947 1.00 98.50 327 LYS A CA 1
ATOM 2569 C C . LYS A 1 327 ? 16.156 3.926 -8.870 1.00 98.50 327 LYS A C 1
ATOM 2571 O O . LYS A 1 327 ? 17.040 4.753 -8.665 1.00 98.50 327 LYS A O 1
ATOM 2576 N N . ILE A 1 328 ? 15.290 4.031 -9.868 1.00 98.69 328 ILE A N 1
ATOM 2577 C CA . ILE A 1 328 ? 15.306 5.112 -10.855 1.00 98.69 328 ILE A CA 1
ATOM 2578 C C . ILE A 1 328 ? 14.065 5.965 -10.643 1.00 98.69 328 ILE A C 1
ATOM 2580 O O . ILE A 1 328 ? 12.940 5.452 -10.669 1.00 98.69 328 ILE A O 1
ATOM 2584 N N . TRP A 1 329 ? 14.261 7.258 -10.408 1.00 98.44 329 TRP A N 1
ATOM 2585 C CA . TRP A 1 329 ? 13.164 8.192 -10.203 1.00 98.44 329 TRP A CA 1
ATOM 2586 C C . TRP A 1 329 ? 12.448 8.540 -11.523 1.00 98.44 329 TRP A C 1
ATOM 2588 O O . TRP A 1 329 ? 12.950 8.245 -12.609 1.00 98.44 329 TRP A O 1
ATOM 2598 N N . PRO A 1 330 ? 11.235 9.119 -11.461 1.00 98.56 330 PRO A N 1
ATOM 2599 C CA . PRO A 1 330 ? 10.412 9.350 -12.641 1.00 98.56 330 PRO A CA 1
ATOM 2600 C C . PRO A 1 330 ? 11.038 10.329 -13.640 1.00 98.56 330 PRO A C 1
ATOM 2602 O O . PRO A 1 330 ? 11.761 11.249 -13.254 1.00 98.56 330 PRO A O 1
ATOM 2605 N N . ASN A 1 331 ? 10.649 10.215 -14.912 1.00 98.31 331 ASN A N 1
ATOM 2606 C CA . ASN A 1 331 ? 11.053 11.118 -16.007 1.00 98.31 331 ASN A CA 1
ATOM 2607 C C . ASN A 1 331 ? 12.560 11.123 -16.334 1.00 98.31 331 ASN A C 1
ATOM 2609 O O . ASN A 1 331 ? 13.063 12.091 -16.910 1.00 98.31 331 ASN A O 1
ATOM 2613 N N . LYS A 1 332 ? 13.301 10.073 -15.966 1.00 98.50 332 LYS A N 1
ATOM 2614 C CA . LYS A 1 332 ? 14.736 9.969 -16.265 1.00 98.50 332 LYS A CA 1
ATOM 2615 C C . LYS A 1 332 ? 14.989 9.349 -17.632 1.00 98.50 332 LYS A C 1
ATOM 2617 O O . LYS A 1 332 ? 14.236 8.494 -18.091 1.00 98.50 332 LYS A O 1
ATOM 2622 N N . LYS A 1 333 ? 16.096 9.761 -18.245 1.00 98.56 333 LYS A N 1
ATOM 2623 C CA . LYS A 1 333 ? 16.717 9.074 -19.378 1.00 98.56 333 LYS A CA 1
ATOM 2624 C C . LYS A 1 333 ? 18.039 8.498 -18.896 1.00 98.56 333 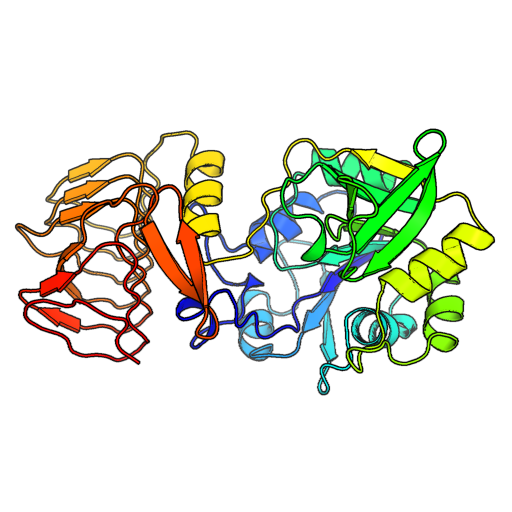LYS A C 1
ATOM 2626 O O . LYS A 1 333 ? 18.840 9.248 -18.343 1.00 98.56 333 LYS A O 1
ATOM 2631 N N . ILE A 1 334 ? 18.230 7.194 -19.043 1.00 98.44 334 ILE A N 1
ATOM 2632 C CA . ILE A 1 334 ? 19.414 6.493 -18.538 1.00 98.44 334 ILE A CA 1
ATOM 2633 C C . ILE A 1 334 ? 19.972 5.540 -19.595 1.00 98.44 334 ILE A C 1
ATOM 2635 O O . ILE A 1 334 ? 19.217 4.956 -20.372 1.00 98.44 334 ILE A O 1
ATOM 2639 N N . SER A 1 335 ? 21.291 5.380 -19.589 1.00 98.12 335 SER A N 1
ATOM 2640 C CA . SER A 1 335 ? 22.039 4.483 -20.471 1.00 98.12 335 SER A CA 1
ATOM 2641 C C . SER A 1 335 ? 23.299 3.981 -19.769 1.00 98.12 335 SER A C 1
ATOM 2643 O O . SER A 1 335 ? 23.816 4.661 -18.880 1.00 98.12 335 SER A O 1
ATOM 2645 N N . GLY A 1 336 ? 23.816 2.823 -20.180 1.00 98.06 336 GLY A N 1
ATOM 2646 C CA . GLY A 1 336 ? 25.036 2.250 -19.610 1.00 98.06 336 GLY A CA 1
ATOM 2647 C C . GLY A 1 336 ? 24.833 1.588 -18.243 1.00 98.06 336 GLY A C 1
ATOM 2648 O O . GLY A 1 336 ? 23.748 1.104 -17.910 1.00 98.06 336 GLY A O 1
ATOM 2649 N N . GLU A 1 337 ? 25.905 1.512 -17.457 1.00 98.12 337 GLU A N 1
ATOM 2650 C CA . GLU A 1 337 ? 25.901 0.818 -16.169 1.00 98.12 337 GLU A CA 1
ATOM 2651 C C . GLU A 1 337 ? 25.394 1.720 -15.035 1.00 98.12 337 GLU A C 1
ATOM 2653 O O . GLU A 1 337 ? 25.965 2.772 -14.742 1.00 98.12 337 GLU A O 1
ATOM 2658 N N . ILE A 1 338 ? 24.332 1.285 -14.358 1.00 98.38 338 ILE A N 1
ATOM 2659 C CA . ILE A 1 338 ? 23.724 1.993 -13.234 1.00 98.38 338 ILE A CA 1
ATOM 2660 C C . ILE A 1 338 ? 24.063 1.269 -11.936 1.00 98.38 338 ILE A C 1
ATOM 2662 O O . ILE A 1 338 ? 23.520 0.207 -11.628 1.00 98.38 338 ILE A O 1
ATOM 2666 N N . ASN A 1 339 ? 24.961 1.883 -11.167 1.00 97.25 339 ASN A N 1
ATOM 2667 C CA . ASN A 1 339 ? 25.491 1.333 -9.919 1.00 97.25 339 ASN A CA 1
ATOM 2668 C C . ASN A 1 339 ? 24.840 1.901 -8.649 1.00 97.25 339 ASN A C 1
ATOM 2670 O O . ASN A 1 339 ? 25.041 1.344 -7.570 1.00 97.25 339 ASN A O 1
ATOM 2674 N N . ASN A 1 340 ? 24.076 2.991 -8.772 1.00 96.69 340 ASN A N 1
ATOM 2675 C CA . ASN A 1 340 ? 23.421 3.700 -7.671 1.00 96.69 340 ASN A CA 1
ATOM 2676 C C . ASN A 1 340 ? 22.010 4.149 -8.079 1.00 96.69 340 ASN A C 1
ATOM 2678 O O . ASN A 1 340 ? 21.646 4.081 -9.253 1.00 96.69 340 ASN A O 1
ATOM 2682 N N . ASP A 1 341 ? 21.220 4.609 -7.107 1.00 97.44 341 ASP A N 1
ATOM 2683 C CA . ASP A 1 341 ? 19.939 5.257 -7.394 1.00 97.44 341 ASP A CA 1
ATOM 2684 C C . ASP A 1 341 ? 20.138 6.490 -8.298 1.00 97.44 341 ASP A C 1
ATOM 2686 O O . ASP A 1 341 ? 21.142 7.195 -8.185 1.00 97.44 341 ASP A O 1
ATOM 2690 N N . VAL A 1 342 ? 19.172 6.762 -9.180 1.00 97.81 342 VAL A N 1
ATOM 2691 C CA . VAL A 1 342 ? 19.188 7.927 -10.084 1.00 97.81 342 VAL A CA 1
ATOM 2692 C C . VAL A 1 342 ? 17.999 8.824 -9.764 1.00 97.81 342 VAL A C 1
ATOM 2694 O O . VAL A 1 342 ? 16.882 8.539 -10.210 1.00 97.81 342 VAL A O 1
ATOM 2697 N N . GLU A 1 343 ? 18.245 9.875 -8.972 1.00 94.56 343 GLU A N 1
ATOM 2698 C CA . GLU A 1 343 ? 17.265 10.892 -8.532 1.00 94.56 343 GLU A CA 1
ATOM 2699 C C . GLU A 1 343 ? 17.042 12.030 -9.503 1.00 94.56 343 GLU A C 1
ATOM 2701 O O . GLU A 1 343 ? 17.975 12.406 -10.249 1.00 94.56 343 GLU A O 1
#

Nearest PDB structures (foldseek):
  5z0a-assembly1_E-2  TM=8.456E-01  e=1.040E-24  Sulfurisphaera tokodaii str. 7
  5z0a-assembly2_F  TM=7.842E-01  e=5.033E-25  Sulfurisphaera tokodaii str. 7
  3hl3-assembly1_A  TM=8.796E-01  e=8.737E-14  Bacillus anthracis
  3pkq-assembly2_A  TM=9.019E-01  e=3.931E-13  Salmonella enterica subsp. enterica serovar Typhimurium
  6pd2-assembly2_B  TM=7.944E-01  e=8.831E-12  Treponema denticola ATCC 35405

Secondary structure (DSSP, 8-state):
-EEEEEE----GGGTTGGGTS-GGG-EETTEEHHHHHHHHTTTT-SEEEEEE-TTHHHHHHHHTTEETTEEEEEEE-SS---HHHHHHTTGGG--S-EEEEETTSB--HHHHHHHTTSSSEEEEEE-S-GGGSEEEEEETTEEEEEEES-SS---SEEEEEEEEE-THHHHHHTT----TTSS--HHHHHHHHHHHS--EEEE-SS-B--SSHHHHHHHHHHHHTT--EE-TT-EESSEEES-EE-TT-EE-SEEES-EE-TT-EE-TT-EEES-EE-TT-EEEEEE--EEEEEEEETTEEEEEEEE--EE-TT-EEEEEEE-TT-EE-TT-EEEEEE-S-B-

Solvent-accessible surface area (backbone atoms only — not comparable to full-atom values): 16945 Å² total; per-residue (Å²): 78,39,30,38,32,46,47,34,59,60,52,73,52,27,53,49,61,30,76,84,43,34,54,30,68,43,61,42,60,82,35,30,29,42,57,48,39,54,60,29,38,62,92,56,42,60,37,38,35,38,33,23,27,42,63,31,66,59,56,44,67,74,42,56,62,40,58,91,91,30,42,45,44,80,41,79,38,87,71,87,43,35,61,24,48,49,54,56,72,46,52,91,75,62,88,54,56,31,37,40,32,52,26,60,38,38,51,36,42,69,47,49,54,59,27,63,75,36,73,35,17,33,29,22,46,78,47,96,70,30,50,82,31,36,24,35,42,66,56,98,52,25,46,71,41,46,39,66,45,44,94,61,95,85,44,45,35,22,52,69,50,36,32,16,36,46,67,70,53,53,64,32,49,74,67,58,63,64,44,102,85,66,24,26,45,44,40,60,21,51,37,54,46,36,77,78,43,79,28,34,53,35,76,57,86,60,67,42,69,49,71,36,57,65,34,39,52,55,45,19,45,63,71,41,65,74,38,70,42,77,34,59,82,45,46,77,77,41,47,80,39,45,22,32,35,24,35,51,20,39,34,41,16,39,39,29,52,21,38,37,33,36,48,19,35,34,32,66,90,13,38,39,20,38,21,41,38,26,35,50,19,41,38,28,32,37,23,46,64,31,68,68,30,58,24,76,44,89,92,36,77,40,81,34,68,60,29,3,33,41,35,15,36,42,21,40,34,48,64,26,40,41,39,47,33,26,38,33,30,58,67,38,77,48,60,42,79,38,86,56,64,48,125

pLDDT: mean 96.99, std 2.17, range [88.38, 98.94]

Radius of gyration: 20.59 Å; Cα contacts (8 Å, |Δi|>4): 934; chains: 1; bounding box: 49×37×58 Å

Sequence (343 aa):
MQAVILAAGKSTRTYPLTLTKPKPLLKAANRTLLEHNLDSLKGFADEIIIIVGYKGGMIRDFLKDKYKNTKIIFVEQKEQFGTGHALLLAEKYIKGGFIFMFGDDIYDKDDVKRVTRHKYSILTSKVKNPELFGVIVQNNNIVANIIEKPKLFVSDIISCGLFSLDKKIFSMLKKIKKSKRGEYEMTDAVRQLAAEESIYCVKAKRWLPIGYPWDLLKADDILRNKKNLIGKNTKIEGKVENSSVGDNCIIKGKVKNSMIMDNTTIEKDSVVEDSIIGENVYFKGAAKSGRNINSMVKEKPVLAERLGAIIADKVAAEDVFIKPGCKIWPNKKISGEINNDVE

Mean predicted aligned error: 3.17 Å